Protein 3ZY7 (pdb70)

InterPro domains:
  IPR002553 Clathrin/coatomer adaptor, adaptin-like, N-terminal [PF01602] (23-573)
  IPR008152 Clathrin adaptor, alpha/beta/gamma-adaptin, appendage, Ig-like subdomain [PF02883] (706-817)
  IPR008152 Clathrin adaptor, alpha/beta/gamma-adaptin, appendage, Ig-like subdomain [SM00809] (699-817)
  IPR008153 Gamma-adaptin ear (GAE) domain [PS50180] (702-817)
  IPR011989 Armadillo-like helical [G3DSA:1.25.10.10] (1-588)
  IPR013041 Clathrin adaptor, appendage, Ig-like subdomain superfamily [SSF49348] (695-821)
  IPR016024 Armadillo-type fold [SSF48371] (22-600)
  IPR017107 Adaptor protein complex AP-1, gamma subunit [PIRSF037094] (4-819)
  IPR050840 Adaptor Complexes Large Subunit [PTHR22780] (8-809)

B-factor: mean 15.55, std 6.51, range [7.55, 55.11]

Radius of gyration: 21.28 Å; Cα contacts (8 Å, |Δi|>4): 679; chains: 2; bounding box: 31×63×46 Å

CATH classification: 2.60.40.1230

Organism: Mus musculus (NCBI:txid10090)

Sequence (232 aa):
MIPSSITAYDALGLKIEEFTFEERSSVTTVITIQQASNSSTELDMTDDFVFQAAVPKTTFFQLQLLSSPSSSSVVPAFNTGTITQVIKVLNPQKQQLLRMRIKLTFNWNGGYYKVQSSEAEVNNFPPQSWQMIPSSITAYDALGLKIIEEFTFEERSSVTVITIQQASNSSTELDMTDDFVFQAAVPKTTFQLQLLLSSPSSSSVVPAFNTGTITTQVIKVLNNPQKQQQLLRMRIKLTFNWNGYKKVQSEAEVNNNFPPQQSWQ

GO terms:
  GO:0048471 perinuclear region of cytoplasm (C, IDA)
  GO:0005802 trans-Golgi network (C, IDA)
  GO:0005802 trans-Golgi network (C, TAS)
  GO:0016192 vesicle-mediated transport (P, TAS)
  GO:0006886 intracellular protein transport (P, TAS)
  GO:0005515 protein binding (F, IPI)
  GO:0098793 presynapse (C, IDA)

Structure (mmCIF, N/CA/C/O backbone):
data_3ZY7
#
_entry.id   3ZY7
#
_cell.length_a   50.636
_cell.length_b   44.248
_cell.length_c   53.017
_cell.angle_alpha   90.00
_cell.angle_beta   91.91
_cell.angle_gamma   90.00
#
_symmetry.space_group_name_H-M   'P 1 21 1'
#
loop_
_entity.id
_entity.type
_entity.pdbx_description
1 polymer 'AP-1 COMPLEX SUBUNIT GAMMA-1'
2 non-polymer 'ISOPROPYL ALCOHOL'
3 non-polymer DI(HYDROXYETHYL)ETHER
4 water water
#
loop_
_atom_site.group_PDB
_atom_site.id
_atom_site.type_symbol
_atom_site.label_atom_id
_atom_site.label_alt_id
_atom_site.label_comp_id
_atom_site.label_asym_id
_atom_site.label_entity_id
_atom_site.label_seq_id
_atom_site.pdbx_PDB_ins_code
_atom_site.Cartn_x
_atom_site.Cartn_y
_atom_site.Cartn_z
_atom_site.occupancy
_atom_site.B_iso_or_equiv
_atom_site.auth_seq_id
_atom_site.auth_comp_id
_atom_site.auth_asym_id
_atom_site.auth_atom_id
_atom_site.pdbx_PDB_model_num
ATOM 1 N N . MET A 1 3 ? 18.326 -11.540 32.359 1.00 24.24 1 MET A N 1
ATOM 2 C CA . MET A 1 3 ? 19.216 -11.975 31.238 1.00 22.23 1 MET A CA 1
ATOM 3 C C . MET A 1 3 ? 18.655 -11.744 29.827 1.00 18.13 1 MET A C 1
ATOM 4 O O . MET A 1 3 ? 19.248 -12.184 28.848 1.00 17.47 1 MET A O 1
ATOM 9 N N . ILE A 1 4 ? 17.529 -11.052 29.707 1.00 15.75 2 ILE A N 1
ATOM 10 C CA . ILE A 1 4 ? 16.947 -10.783 28.387 1.00 13.47 2 ILE A CA 1
ATOM 11 C C . ILE A 1 4 ? 17.805 -9.750 27.661 1.00 12.83 2 ILE A C 1
ATOM 12 O O . ILE A 1 4 ? 18.116 -8.706 28.227 1.00 12.39 2 ILE A O 1
ATOM 17 N N . PRO A 1 5 ? 18.189 -10.012 26.403 1.00 11.54 3 PRO A N 1
ATOM 18 C CA . PRO A 1 5 ? 19.005 -8.997 25.708 1.00 11.36 3 PRO A CA 1
ATOM 19 C C . PRO A 1 5 ? 18.273 -7.682 25.509 1.00 11.00 3 PRO A C 1
ATOM 20 O O . PRO A 1 5 ? 17.091 -7.654 25.188 1.00 11.81 3 PRO A O 1
ATOM 24 N N A SER A 1 6 ? 19.012 -6.591 25.667 0.27 10.70 4 SER A N 1
ATOM 25 N N B SER A 1 6 ? 18.981 -6.579 25.698 0.73 10.22 4 SER A N 1
ATOM 26 C CA A SER A 1 6 ? 18.513 -5.259 25.360 0.27 10.77 4 SER A CA 1
ATOM 27 C CA B SER A 1 6 ? 18.413 -5.293 25.339 0.73 10.55 4 SER A CA 1
ATOM 28 C C A SER A 1 6 ? 18.552 -5.011 23.850 0.27 10.58 4 SER A C 1
ATOM 29 C C B SER A 1 6 ? 18.408 -5.132 23.826 0.73 9.98 4 SER A C 1
ATOM 30 O O A SER A 1 6 ? 19.330 -5.639 23.128 0.27 10.59 4 SER A O 1
ATOM 31 O O B SER A 1 6 ? 19.012 -5.916 23.083 0.73 10.26 4 SER A O 1
ATOM 36 N N . ILE A 1 7 ? 17.707 -4.106 23.365 1.00 10.54 5 ILE A N 1
ATOM 37 C CA . ILE A 1 7 ? 17.739 -3.724 21.965 1.00 10.70 5 ILE A CA 1
ATOM 38 C C . ILE A 1 7 ? 17.852 -2.212 21.830 1.00 11.20 5 ILE A C 1
ATOM 39 O O . ILE A 1 7 ? 17.467 -1.446 22.707 1.00 11.49 5 ILE A O 1
ATOM 44 N N . THR A 1 8 ? 18.356 -1.787 20.688 1.00 11.30 6 THR A N 1
ATOM 45 C CA . THR A 1 8 ? 18.230 -0.399 20.276 1.00 11.46 6 THR A CA 1
ATOM 46 C C . THR A 1 8 ? 16.908 -0.266 19.506 1.00 11.10 6 THR A C 1
ATOM 47 O O . THR A 1 8 ? 16.758 -0.815 18.409 1.00 13.03 6 THR A O 1
ATOM 51 N N . ALA A 1 9 ? 15.943 0.399 20.122 1.00 9.88 7 ALA A N 1
ATOM 52 C CA . ALA A 1 9 ? 14.642 0.584 19.540 1.00 10.79 7 ALA A CA 1
ATOM 53 C C . ALA A 1 9 ? 14.623 1.679 18.497 1.00 10.98 7 ALA A C 1
ATOM 54 O O . ALA A 1 9 ? 13.807 1.635 17.571 1.00 13.08 7 ALA A O 1
ATOM 56 N N . TYR A 1 10 ? 15.523 2.644 18.606 1.00 9.68 8 TYR A N 1
ATOM 57 C CA . TYR A 1 10 ? 15.481 3.840 17.783 1.00 9.93 8 TYR A CA 1
ATOM 58 C C . TYR A 1 10 ? 16.880 4.426 17.749 1.00 9.50 8 TYR A C 1
ATOM 59 O O . TYR A 1 10 ? 17.509 4.576 18.788 1.00 9.49 8 TYR A O 1
ATOM 68 N N . ASP A 1 11 ? 17.388 4.773 16.577 1.00 9.62 9 ASP A N 1
ATOM 69 C CA . ASP A 1 11 ? 18.678 5.430 16.479 1.00 10.07 9 ASP A CA 1
ATOM 70 C C . ASP A 1 11 ? 18.684 6.229 15.194 1.00 11.33 9 ASP A C 1
ATOM 71 O O . ASP A 1 11 ? 18.858 5.688 14.108 1.00 13.11 9 ASP A O 1
ATOM 76 N N . ALA A 1 12 ? 18.474 7.524 15.297 1.00 10.70 10 ALA A N 1
ATOM 77 C CA . ALA A 1 12 ? 18.422 8.339 14.102 1.00 11.79 10 ALA A CA 1
ATOM 78 C C . ALA A 1 12 ? 18.810 9.728 14.426 1.00 11.72 10 ALA A C 1
ATOM 79 O O . ALA A 1 12 ? 18.217 10.356 15.312 1.00 10.94 10 ALA A O 1
ATOM 81 N N . LEU A 1 13 ? 19.810 10.224 13.708 1.00 11.91 11 LEU A N 1
ATOM 82 C CA . LEU A 1 13 ? 20.082 11.656 13.619 1.00 14.09 11 LEU A CA 1
ATOM 83 C C . LEU A 1 13 ? 20.440 12.254 14.985 1.00 15.72 11 LEU A C 1
ATOM 84 O O . LEU A 1 13 ? 20.218 13.432 15.221 1.00 19.10 11 LEU A O 1
ATOM 89 N N . GLY A 1 14 ? 20.978 11.449 15.907 1.00 14.83 12 GLY A N 1
ATOM 90 C CA . GLY A 1 14 ? 21.430 11.954 17.200 1.00 13.10 12 GLY A CA 1
ATOM 91 C C . GLY A 1 14 ? 20.600 11.542 18.418 1.00 11.88 12 GLY A C 1
ATOM 92 O O . GLY A 1 14 ? 21.061 11.671 19.555 1.00 13.47 12 GLY A O 1
ATOM 93 N N . LEU A 1 15 ? 19.403 11.020 18.186 1.00 9.85 13 LEU A N 1
ATOM 94 C CA . LEU A 1 15 ? 18.551 10.504 19.243 1.00 9.35 13 LEU A CA 1
ATOM 95 C C . LEU A 1 15 ? 18.627 8.992 19.216 1.00 8.44 13 LEU A C 1
ATOM 96 O O . LEU A 1 15 ? 18.373 8.375 18.181 1.00 9.57 13 LEU A O 1
ATOM 101 N N . LYS A 1 16 ? 18.933 8.396 20.373 1.00 8.56 14 LYS A N 1
ATOM 102 C CA . LYS A 1 16 ? 19.005 6.947 20.502 1.00 9.32 14 LYS A CA 1
ATOM 103 C C . LYS A 1 16 ? 18.114 6.532 21.660 1.00 8.47 14 LYS A C 1
ATOM 104 O O . LYS A 1 16 ? 18.118 7.166 22.715 1.00 9.75 14 LYS A O 1
ATOM 110 N N . ILE A 1 17 ? 17.349 5.470 21.456 1.00 8.17 15 ILE A N 1
ATOM 111 C CA . ILE A 1 17 ? 16.523 4.932 22.530 1.00 8.28 15 ILE A CA 1
ATOM 112 C C . ILE A 1 17 ? 16.784 3.449 22.642 1.00 8.31 15 ILE A C 1
ATOM 113 O O . ILE A 1 17 ? 16.578 2.703 21.680 1.00 9.16 15 ILE A O 1
ATOM 118 N N A GLU A 1 18 ? 17.287 3.035 23.802 0.55 8.83 16 GLU A N 1
ATOM 119 N N B GLU A 1 18 ? 17.251 3.018 23.808 0.45 8.72 16 GLU A N 1
ATOM 120 C CA A GLU A 1 18 ? 17.461 1.634 24.154 0.55 9.18 16 GLU A CA 1
ATOM 121 C CA B GLU A 1 18 ? 17.447 1.610 24.105 0.45 9.12 16 GLU A CA 1
ATOM 122 C C A GLU A 1 18 ? 16.223 1.137 24.882 0.55 8.38 16 GLU A C 1
ATOM 123 C C B GLU A 1 18 ? 16.272 1.112 24.923 0.45 8.50 16 GLU A C 1
ATOM 124 O O A GLU A 1 18 ? 15.578 1.899 25.607 0.55 8.81 16 GLU A O 1
ATOM 125 O O B GLU A 1 18 ? 15.723 1.843 25.752 0.45 9.12 16 GLU A O 1
ATOM 136 N N . PHE A 1 19 ? 15.888 -0.137 24.687 1.00 8.89 17 PHE A N 1
ATOM 137 C CA . PHE A 1 19 ? 14.902 -0.824 25.516 1.00 9.05 17 PHE A CA 1
ATOM 138 C C . PHE A 1 19 ? 15.601 -1.944 26.271 1.00 9.37 17 PHE A C 1
ATOM 139 O O . PHE A 1 19 ? 16.315 -2.773 25.676 1.00 10.83 17 PHE A O 1
ATOM 147 N N . THR A 1 20 ? 15.364 -2.006 27.573 1.00 9.39 18 THR A N 1
ATOM 148 C CA . THR A 1 20 ? 15.804 -3.113 28.387 1.00 10.12 18 THR A CA 1
ATOM 149 C C . THR A 1 20 ? 14.563 -3.790 28.984 1.00 10.10 18 THR A C 1
ATOM 150 O O . THR A 1 20 ? 13.509 -3.165 29.136 1.00 10.67 18 THR A O 1
ATOM 154 N N . PHE A 1 21 ? 14.701 -5.064 29.326 1.00 9.98 19 PHE A N 1
ATOM 155 C CA . PHE A 1 21 ? 13.538 -5.904 29.604 1.00 10.35 19 PHE A CA 1
ATOM 156 C C . PHE A 1 21 ? 13.648 -6.685 30.894 1.00 11.49 19 PHE A C 1
ATOM 157 O O . PHE A 1 21 ? 14.711 -7.210 31.214 1.00 12.99 19 PHE A O 1
ATOM 165 N N A GLU A 1 22 ? 12.530 -6.827 31.593 0.42 11.88 20 GLU A N 1
ATOM 166 N N B GLU A 1 22 ? 12.530 -6.793 31.600 0.58 11.72 20 GLU A N 1
ATOM 167 C CA A GLU A 1 22 ? 12.460 -7.697 32.763 0.42 13.38 20 GLU A CA 1
ATOM 168 C CA B GLU A 1 22 ? 12.414 -7.679 32.754 0.58 13.24 20 GLU A CA 1
ATOM 169 C C A GLU A 1 22 ? 11.118 -8.410 32.775 0.42 13.43 20 GLU A C 1
ATOM 170 C C B GLU A 1 22 ? 11.126 -8.463 32.608 0.58 13.49 20 GLU A C 1
ATOM 171 O O A GLU A 1 22 ? 10.075 -7.802 32.534 0.42 12.73 20 GLU A O 1
ATOM 172 O O B GLU A 1 22 ? 10.125 -7.950 32.101 0.58 14.38 20 GLU A O 1
ATOM 183 N N . ARG A 1 23 ? 11.164 -9.701 33.077 1.00 14.14 21 ARG A N 1
ATOM 184 C CA . ARG A 1 23 ? 9.988 -10.541 33.206 1.00 16.52 21 ARG A CA 1
ATOM 185 C C . ARG A 1 23 ? 10.118 -11.339 34.498 1.00 19.88 21 ARG A C 1
ATOM 186 O O . ARG A 1 23 ? 11.194 -11.835 34.815 1.00 22.30 21 ARG A O 1
ATOM 194 N N . SER A 1 24 ? 9.015 -11.470 35.219 1.00 23.36 22 SER A N 1
ATOM 195 C CA . SER A 1 24 ? 8.981 -12.231 36.470 1.00 27.68 22 SER A CA 1
ATOM 196 C C . SER A 1 24 ? 8.025 -13.411 36.341 1.00 30.19 22 SER A C 1
ATOM 197 O O . SER A 1 24 ? 6.945 -13.284 35.754 1.00 32.12 22 SER A O 1
ATOM 200 N N . SER A 1 29 ? 2.919 -13.291 31.405 1.00 23.59 27 SER A N 1
ATOM 201 C CA . SER A 1 29 ? 2.452 -12.607 30.207 1.00 22.55 27 SER A CA 1
ATOM 202 C C . SER A 1 29 ? 2.749 -11.101 30.215 1.00 20.44 27 SER A C 1
ATOM 203 O O . SER A 1 29 ? 2.357 -10.419 29.289 1.00 20.89 27 SER A O 1
ATOM 206 N N . VAL A 1 30 ? 3.445 -10.602 31.245 1.00 19.47 28 VAL A N 1
ATOM 207 C CA . VAL A 1 30 ? 3.837 -9.180 31.334 1.00 18.42 28 VAL A CA 1
ATOM 208 C C . VAL A 1 30 ? 5.326 -9.018 31.128 1.00 17.69 28 VAL A C 1
ATOM 209 O O . VAL A 1 30 ? 6.145 -9.703 31.731 1.00 19.76 28 VAL A O 1
ATOM 213 N N A THR A 1 31 ? 5.669 -8.125 30.223 0.77 15.79 29 THR A N 1
ATOM 214 N N B THR A 1 31 ? 5.677 -8.088 30.258 0.23 16.44 29 THR A N 1
ATOM 215 C CA A THR A 1 31 ? 7.047 -7.724 30.038 0.77 14.12 29 THR A CA 1
ATOM 216 C CA B THR A 1 31 ? 7.066 -7.716 30.101 0.23 15.01 29 THR A CA 1
ATOM 217 C C A THR A 1 31 ? 7.187 -6.270 30.471 0.77 12.28 29 THR A C 1
ATOM 218 C C B THR A 1 31 ? 7.242 -6.252 30.417 0.23 13.05 29 THR A C 1
ATOM 219 O O A THR A 1 31 ? 6.401 -5.427 30.046 0.77 12.62 29 THR A O 1
ATOM 220 O O B THR A 1 31 ? 6.553 -5.391 29.871 0.23 13.03 29 THR A O 1
ATOM 227 N N . VAL A 1 32 ? 8.176 -5.992 31.318 1.00 11.75 30 VAL A N 1
ATOM 228 C CA . VAL A 1 32 ? 8.446 -4.646 31.783 1.00 11.28 30 VAL A CA 1
ATOM 229 C C . VAL A 1 32 ? 9.617 -4.105 30.948 1.00 10.68 30 VAL A C 1
ATOM 230 O O . VAL A 1 32 ? 10.729 -4.637 30.980 1.00 10.80 30 VAL A O 1
ATOM 234 N N . ILE A 1 33 ? 9.325 -3.079 30.171 1.00 9.09 31 ILE A N 1
ATOM 235 C CA . ILE A 1 33 ? 10.320 -2.428 29.320 1.00 9.46 31 ILE A CA 1
ATOM 236 C C . ILE A 1 33 ? 10.746 -1.134 29.972 1.00 10.09 31 ILE A C 1
ATOM 237 O O . ILE A 1 33 ? 9.907 -0.336 30.363 1.00 11.11 31 ILE A O 1
ATOM 242 N N . THR A 1 34 ? 12.049 -0.913 30.087 1.00 9.34 32 THR A N 1
ATOM 243 C CA . THR A 1 34 ? 12.552 0.397 30.475 1.00 10.44 32 THR A CA 1
ATOM 244 C C . THR A 1 34 ? 13.235 1.002 29.257 1.00 9.87 32 THR A C 1
ATOM 245 O O . THR A 1 34 ? 14.132 0.400 28.653 1.00 10.97 32 THR A O 1
ATOM 249 N N . ILE A 1 35 ? 12.777 2.186 28.877 1.00 9.61 33 ILE A N 1
ATOM 250 C CA . ILE A 1 35 ? 13.412 2.907 27.796 1.00 9.50 33 ILE A CA 1
ATOM 251 C C . ILE A 1 35 ? 14.477 3.827 28.355 1.00 9.95 33 ILE A C 1
ATOM 252 O O . ILE A 1 35 ? 14.356 4.326 29.469 1.00 10.85 33 ILE A O 1
ATOM 257 N N A GLN A 1 36 ? 15.519 4.072 27.571 0.49 9.52 34 GLN A N 1
ATOM 258 N N B GLN A 1 36 ? 15.527 4.033 27.560 0.51 9.61 34 GLN A N 1
ATOM 259 C CA A GLN A 1 36 ? 16.544 5.031 27.950 0.49 9.98 34 GLN A CA 1
ATOM 260 C CA B GLN A 1 36 ? 16.607 4.963 27.875 0.51 10.06 34 GLN A CA 1
ATOM 261 C C A GLN A 1 36 ? 16.904 5.831 26.717 0.49 8.68 34 GLN A C 1
ATOM 262 C C B GLN A 1 36 ? 16.857 5.818 26.646 0.51 9.27 34 GLN A C 1
ATOM 263 O O A GLN A 1 36 ? 17.477 5.300 25.756 0.49 9.24 34 GLN A O 1
ATOM 264 O O B GLN A 1 36 ? 17.325 5.313 25.613 0.51 9.46 34 GLN A O 1
ATOM 275 N N . ALA A 1 37 ? 16.505 7.095 26.725 1.00 8.93 35 ALA A N 1
ATOM 276 C CA . ALA A 1 37 ? 16.718 8.003 25.615 1.00 8.21 35 ALA A CA 1
ATOM 277 C C . ALA A 1 37 ? 17.952 8.858 25.859 1.00 8.57 35 ALA A C 1
ATOM 278 O O . ALA A 1 37 ? 18.086 9.432 26.936 1.00 9.58 35 ALA A O 1
ATOM 280 N N . SER A 1 38 ? 18.803 8.975 24.843 1.00 8.62 36 SER A N 1
ATOM 281 C CA . SER A 1 38 ? 20.015 9.777 24.916 1.00 9.30 36 SER A CA 1
ATOM 282 C C . SER A 1 38 ? 20.146 10.615 23.640 1.00 8.99 36 SER A C 1
ATOM 283 O O . SER A 1 38 ? 19.562 10.312 22.601 1.00 10.32 36 SER A O 1
ATOM 286 N N . ASN A 1 39 ? 20.942 11.672 23.736 1.00 8.72 37 ASN A N 1
ATOM 287 C CA . ASN A 1 39 ? 21.028 12.732 22.745 1.00 9.60 37 ASN A CA 1
ATOM 288 C C . ASN A 1 39 ? 22.481 13.091 22.528 1.00 9.57 37 ASN A C 1
ATOM 289 O O . ASN A 1 39 ? 23.121 13.634 23.424 1.00 10.33 37 ASN A O 1
ATOM 294 N N . SER A 1 40 ? 23.007 12.774 21.345 1.00 10.05 38 SER A N 1
ATOM 295 C CA A SER A 1 40 ? 24.404 13.077 21.052 0.59 11.19 38 SER A CA 1
ATOM 296 C CA B SER A 1 40 ? 24.396 13.045 20.991 0.41 11.02 38 SER A CA 1
ATOM 297 C C . SER A 1 40 ? 24.570 14.368 20.261 1.00 11.60 38 SER A C 1
ATOM 298 O O . SER A 1 40 ? 25.668 14.685 19.807 1.00 13.83 38 SER A O 1
ATOM 303 N N . THR A 1 41 ? 23.492 15.119 20.104 1.00 11.61 39 THR A N 1
ATOM 304 C CA . THR A 1 41 ? 23.541 16.384 19.394 1.00 12.52 39 THR A CA 1
ATOM 305 C C . THR A 1 41 ? 24.002 17.493 20.328 1.00 12.23 39 THR A C 1
ATOM 306 O O . THR A 1 41 ? 24.145 17.312 21.537 1.00 12.44 39 THR A O 1
ATOM 310 N N . GLU A 1 42 ? 24.181 18.665 19.737 1.00 13.24 40 GLU A N 1
ATOM 311 C CA . GLU A 1 42 ? 24.753 19.797 20.427 1.00 14.03 40 GLU A CA 1
ATOM 312 C C . GLU A 1 42 ? 23.758 20.642 21.235 1.00 13.48 40 GLU A C 1
ATOM 313 O O . GLU A 1 42 ? 24.173 21.599 21.875 1.00 14.76 40 GLU A O 1
ATOM 319 N N . LEU A 1 43 ? 22.471 20.311 21.198 1.00 12.26 41 LEU A N 1
ATOM 320 C CA . LEU A 1 43 ? 21.457 21.066 21.928 1.00 12.05 41 LEU A CA 1
ATOM 321 C C . LEU A 1 43 ? 20.518 20.102 22.616 1.00 11.94 41 LEU A C 1
ATOM 322 O O . LEU A 1 43 ? 20.285 18.996 22.148 1.00 11.22 41 LEU A O 1
ATOM 327 N N . ASP A 1 44 ? 19.959 20.541 23.738 1.00 11.22 42 ASP A N 1
ATOM 328 C CA . ASP A 1 44 ? 18.988 19.735 24.465 1.00 10.60 42 ASP A CA 1
ATOM 329 C C . ASP A 1 44 ? 17.747 19.488 23.628 1.00 10.87 42 ASP A C 1
ATOM 330 O O . ASP A 1 44 ? 17.323 20.344 22.853 1.00 11.16 42 ASP A O 1
ATOM 335 N N . MET A 1 45 ? 17.132 18.334 23.851 1.00 9.61 43 MET A N 1
ATOM 336 C CA . MET A 1 45 ? 15.824 18.032 23.291 1.00 9.22 43 MET A CA 1
ATOM 337 C C . MET A 1 45 ? 14.837 18.245 24.435 1.00 9.50 43 MET A C 1
ATOM 338 O O . MET A 1 45 ? 14.812 17.480 25.405 1.00 10.57 43 MET A O 1
ATOM 343 N N . THR A 1 46 ? 14.064 19.315 24.360 1.00 9.05 44 THR A N 1
ATOM 344 C CA . THR A 1 46 ? 13.212 19.730 25.461 1.00 9.97 44 THR A CA 1
ATOM 345 C C . THR A 1 46 ? 11.754 19.403 25.170 1.00 9.78 44 THR A C 1
ATOM 346 O O . THR A 1 46 ? 11.377 19.091 24.045 1.00 10.02 44 THR A O 1
ATOM 350 N N A ASP A 1 47 ? 10.924 19.487 26.201 0.53 9.70 45 ASP A N 1
ATOM 351 N N B ASP A 1 47 ? 10.929 19.455 26.212 0.47 9.89 45 ASP A N 1
ATOM 352 C CA A ASP A 1 47 ? 9.535 19.081 26.088 0.53 10.58 45 ASP A CA 1
ATOM 353 C CA B ASP A 1 47 ? 9.529 19.057 26.113 0.47 10.92 45 ASP A CA 1
ATOM 354 C C A ASP A 1 47 ? 9.457 17.723 25.384 0.53 9.55 45 ASP A C 1
ATOM 355 C C B ASP A 1 47 ? 9.387 17.680 25.466 0.47 10.02 45 ASP A C 1
ATOM 356 O O A ASP A 1 47 ? 8.624 17.517 24.502 0.53 10.05 45 ASP A O 1
ATOM 357 O O B ASP A 1 47 ? 8.438 17.415 24.720 0.47 9.40 45 ASP A O 1
ATOM 366 N N . PHE A 1 48 ? 10.311 16.784 25.803 1.00 8.86 46 PHE A N 1
ATOM 367 C CA . PHE A 1 48 ? 10.379 15.487 25.154 1.00 8.55 46 PHE A CA 1
ATOM 368 C C . PHE A 1 48 ? 9.230 14.620 25.603 1.00 8.79 46 PHE A C 1
ATOM 369 O O . PHE A 1 48 ? 8.987 14.478 26.797 1.00 10.17 46 PHE A O 1
ATOM 377 N N . VAL A 1 49 ? 8.534 14.011 24.651 1.00 7.94 47 VAL A N 1
ATOM 378 C CA . VAL A 1 49 ? 7.413 13.108 24.905 1.00 9.27 47 VAL A CA 1
ATOM 379 C C . VAL A 1 49 ? 7.591 11.835 24.094 1.00 8.47 47 VAL A C 1
ATOM 380 O O . VAL A 1 49 ? 7.714 11.877 22.869 1.00 8.60 47 VAL A O 1
ATOM 384 N N . PHE A 1 50 ? 7.566 10.709 24.805 1.00 8.70 48 PHE A N 1
ATOM 385 C CA . PHE A 1 50 ? 7.507 9.382 24.217 1.00 9.49 48 PHE A CA 1
ATOM 386 C C . PHE A 1 50 ? 6.080 8.857 24.207 1.00 9.26 48 PHE A C 1
ATOM 387 O O . PHE A 1 50 ? 5.351 8.947 25.196 1.00 10.33 48 PHE A O 1
ATOM 395 N N . GLN A 1 51 ? 5.686 8.299 23.081 1.00 8.89 49 GLN A N 1
ATOM 396 C CA . GLN A 1 51 ? 4.416 7.610 22.909 1.00 9.72 49 GLN A CA 1
ATOM 397 C C . GLN A 1 51 ? 4.674 6.243 22.315 1.00 9.82 49 GLN A C 1
ATOM 398 O O . GLN A 1 51 ? 5.566 6.063 21.486 1.00 9.08 49 GLN A O 1
ATOM 404 N N . ALA A 1 52 ? 3.832 5.293 22.695 1.00 10.77 50 ALA A N 1
ATOM 405 C CA . ALA A 1 52 ? 3.905 3.957 22.149 1.00 12.52 50 ALA A CA 1
ATOM 406 C C . ALA A 1 52 ? 2.507 3.440 21.892 1.00 14.92 50 ALA A C 1
ATOM 407 O O . ALA A 1 52 ? 1.563 3.732 22.637 1.00 16.99 50 ALA A O 1
ATOM 409 N N . ALA A 1 53 ? 2.373 2.643 20.851 1.00 15.41 51 ALA A N 1
ATOM 410 C CA . ALA A 1 53 ? 1.130 1.966 20.555 1.00 18.76 51 ALA A CA 1
ATOM 411 C C . ALA A 1 53 ? 1.442 0.536 20.180 1.00 18.88 51 ALA A C 1
ATOM 412 O O . ALA A 1 53 ? 2.446 0.231 19.519 1.00 17.97 51 ALA A O 1
ATOM 414 N N . VAL A 1 54 ? 0.528 -0.342 20.582 1.00 20.63 52 VAL A N 1
ATOM 415 C CA . VAL A 1 54 ? 0.591 -1.749 20.243 1.00 22.28 52 VAL A CA 1
ATOM 416 C C . VAL A 1 54 ? -0.697 -2.177 19.547 1.00 22.59 52 VAL A C 1
ATOM 417 O O . VAL A 1 54 ? -1.731 -1.514 19.683 1.00 22.01 52 VAL A O 1
ATOM 421 N N . PRO A 1 55 ? -0.634 -3.276 18.785 1.00 23.43 53 PRO A N 1
ATOM 422 C CA . PRO A 1 55 ? -1.867 -3.839 18.233 1.00 22.94 53 PRO A CA 1
ATOM 423 C C . PRO A 1 55 ? -2.820 -4.224 19.345 1.00 19.49 53 PRO A C 1
ATOM 424 O O . PRO A 1 55 ? -2.425 -4.362 20.495 1.00 17.13 53 PRO A O 1
ATOM 428 N N . LYS A 1 56 ? -4.074 -4.403 18.976 1.00 19.64 54 LYS A N 1
ATOM 429 C CA . LYS A 1 56 ? -5.122 -4.553 19.956 1.00 21.07 54 LYS A CA 1
ATOM 430 C C . LYS A 1 56 ? -5.026 -5.831 20.762 1.00 21.62 54 LYS A C 1
ATOM 431 O O . LYS A 1 56 ? -5.671 -5.968 21.799 1.00 26.66 54 LYS A O 1
ATOM 437 N N A THR A 1 57 ? -4.301 -6.818 20.276 0.52 19.23 55 THR A N 1
ATOM 438 N N B THR A 1 57 ? -4.168 -6.738 20.308 0.48 19.56 55 THR A N 1
ATOM 439 C CA A THR A 1 57 ? -4.261 -8.067 21.019 0.52 20.17 55 THR A CA 1
ATOM 440 C CA B THR A 1 57 ? -3.889 -7.963 21.048 0.48 20.57 55 THR A CA 1
ATOM 441 C C A THR A 1 57 ? -3.166 -8.017 22.094 0.52 18.84 55 THR A C 1
ATOM 442 C C B THR A 1 57 ? -2.803 -7.829 22.130 0.48 17.87 55 THR A C 1
ATOM 443 O O A THR A 1 57 ? -2.824 -9.044 22.683 0.52 18.48 55 THR A O 1
ATOM 444 O O B THR A 1 57 ? -2.598 -8.765 22.896 0.48 17.05 55 THR A O 1
ATOM 451 N N A PHE A 1 58 ? -2.644 -6.813 22.343 0.52 17.47 56 PHE A N 1
ATOM 452 N N B PHE A 1 58 ? -2.097 -6.699 22.191 0.48 16.15 56 PHE A N 1
ATOM 453 C CA A PHE A 1 58 ? -1.753 -6.531 23.471 0.52 15.09 56 PHE A CA 1
ATOM 454 C CA B PHE A 1 58 ? -1.310 -6.382 23.384 0.48 13.95 56 PHE A CA 1
ATOM 455 C C A PHE A 1 58 ? -2.356 -5.411 24.278 0.52 13.99 56 PHE A C 1
ATOM 456 C C B PHE A 1 58 ? -2.000 -5.241 24.138 0.48 13.72 56 PHE A C 1
ATOM 457 O O A PHE A 1 58 ? -3.285 -4.738 23.842 0.52 14.49 56 PHE A O 1
ATOM 458 O O B PHE A 1 58 ? -2.724 -4.454 23.546 0.48 15.05 56 PHE A O 1
ATOM 473 N N . GLN A 1 59 ? -1.793 -5.172 25.449 1.00 12.80 57 GLN A N 1
ATOM 474 C CA . GLN A 1 59 ? -2.200 -4.023 26.235 1.00 13.44 57 GLN A CA 1
ATOM 475 C C . GLN A 1 59 ? -0.955 -3.390 26.851 1.00 12.57 57 GLN A C 1
ATOM 476 O O . GLN A 1 59 ? -0.077 -4.077 27.349 1.00 14.91 57 GLN A O 1
ATOM 482 N N . LEU A 1 60 ? -0.879 -2.077 26.793 1.00 13.21 58 LEU A N 1
ATOM 483 C CA . LEU A 1 60 ? 0.254 -1.342 27.285 1.00 15.42 58 LEU A CA 1
ATOM 484 C C . LEU A 1 60 ? -0.142 -0.382 28.407 1.00 14.41 58 LEU A C 1
ATOM 485 O O . LEU A 1 60 ? -1.195 0.238 28.338 1.00 16.35 58 LEU A O 1
ATOM 490 N N . GLN A 1 61 ? 0.704 -0.273 29.423 1.00 13.67 59 GLN A N 1
ATOM 491 C CA . GLN A 1 61 ? 0.615 0.772 30.434 1.00 13.89 59 GLN A CA 1
ATOM 492 C C . GLN A 1 61 ? 1.937 1.532 30.435 1.00 13.60 59 GLN A C 1
ATOM 493 O O . GLN A 1 61 ? 3.000 0.957 30.656 1.00 16.23 59 GLN A O 1
ATOM 499 N N . LEU A 1 62 ? 1.862 2.810 30.129 1.00 11.97 60 LEU A N 1
ATOM 500 C CA . LEU A 1 62 ? 3.023 3.664 30.117 1.00 11.61 60 LEU A CA 1
ATOM 501 C C . LEU A 1 62 ? 3.071 4.454 31.414 1.00 11.65 60 LEU A C 1
ATOM 502 O O . LEU A 1 62 ? 2.093 5.097 31.763 1.00 12.21 60 LEU A O 1
ATOM 507 N N . LEU A 1 63 ? 4.184 4.367 32.132 1.00 11.13 61 LEU A N 1
ATOM 508 C CA . LEU A 1 63 ? 4.376 5.068 33.381 1.00 11.96 61 LEU A CA 1
ATOM 509 C C . LEU A 1 63 ? 5.069 6.409 33.103 1.00 11.73 61 LEU A C 1
ATOM 510 O O . LEU A 1 63 ? 5.331 6.776 31.947 1.00 12.37 61 LEU A O 1
ATOM 515 N N A SER A 1 64 ? 5.314 7.185 34.154 0.77 11.88 62 SER A N 1
ATOM 516 N N B SER A 1 64 ? 5.354 7.143 34.170 0.23 11.65 62 SER A N 1
ATOM 517 C CA A SER A 1 64 ? 5.805 8.548 33.966 0.77 12.63 62 SER A CA 1
ATOM 518 C CA B SER A 1 64 ? 5.862 8.501 34.053 0.23 11.50 62 SER A CA 1
ATOM 519 C C A SER A 1 64 ? 7.303 8.582 33.687 0.77 11.65 62 SER A C 1
ATOM 520 C C B SER A 1 64 ? 7.339 8.529 33.663 0.23 11.24 62 SER A C 1
ATOM 521 O O A SER A 1 64 ? 8.075 7.851 34.301 0.77 12.09 62 SER A O 1
ATOM 522 O O B SER A 1 64 ? 8.127 7.723 34.156 0.23 11.75 62 SER A O 1
ATOM 527 N N . PRO A 1 65 ? 7.721 9.466 32.778 1.00 10.67 63 PRO A N 1
ATOM 528 C CA . PRO A 1 65 ? 9.140 9.577 32.473 1.00 10.22 63 PRO A CA 1
ATOM 529 C C . PRO A 1 65 ? 9.919 10.255 33.599 1.00 10.46 63 PRO A C 1
ATOM 530 O O . PRO A 1 65 ? 9.359 10.989 34.402 1.00 12.06 63 PRO A O 1
ATOM 534 N N . SER A 1 66 ? 11.226 10.053 33.621 1.00 10.54 64 SER A N 1
ATOM 535 C CA . SER A 1 66 ? 12.066 10.680 34.615 1.00 11.95 64 SER A CA 1
ATOM 536 C C . SER A 1 66 ? 12.163 12.201 34.483 1.00 12.61 64 SER A C 1
ATOM 537 O O . SER A 1 66 ? 12.409 12.903 35.464 1.00 13.85 64 SER A O 1
ATOM 540 N N . SER A 1 67 ? 12.019 12.710 33.266 1.00 11.55 65 SER A N 1
ATOM 541 C CA . SER A 1 67 ? 12.036 14.147 33.005 1.00 12.49 65 SER A CA 1
ATOM 542 C C . SER A 1 67 ? 11.553 14.367 31.585 1.00 11.18 65 SER A C 1
ATOM 543 O O . SER A 1 67 ? 11.164 13.413 30.910 1.00 10.67 65 SER A O 1
ATOM 546 N N A SER A 1 68 ? 11.564 15.621 31.164 0.71 10.80 66 SER A N 1
ATOM 547 N N B SER A 1 68 ? 11.580 15.625 31.165 0.29 11.03 66 SER A N 1
ATOM 548 C CA A SER A 1 68 ? 11.169 15.994 29.819 0.71 11.64 66 SER A CA 1
ATOM 549 C CA B SER A 1 68 ? 11.167 16.016 29.829 0.29 11.47 66 SER A CA 1
ATOM 550 C C A SER A 1 68 ? 12.315 16.590 28.997 0.71 9.94 66 SER A C 1
ATOM 551 C C B SER A 1 68 ? 12.308 16.672 29.048 0.29 10.41 66 SER A C 1
ATOM 552 O O A SER A 1 68 ? 12.075 17.190 27.962 0.71 10.10 66 SER A O 1
ATOM 553 O O B SER A 1 68 ? 12.060 17.411 28.101 0.29 10.78 66 SER A O 1
ATOM 558 N N . VAL A 1 69 ? 13.551 16.404 29.443 1.00 9.92 67 VAL A N 1
ATOM 559 C CA . VAL A 1 69 ? 14.715 16.910 28.713 1.00 10.08 67 VAL A CA 1
ATOM 560 C C . VAL A 1 69 ? 15.720 15.790 28.470 1.00 9.84 67 VAL A C 1
ATOM 561 O O . VAL A 1 69 ? 16.161 15.134 29.407 1.00 9.81 67 VAL A O 1
ATOM 565 N N . VAL A 1 70 ? 16.084 15.585 27.207 1.00 9.26 68 VAL A N 1
ATOM 566 C CA . VAL A 1 70 ? 17.215 14.722 26.862 1.00 9.10 68 VAL A CA 1
ATOM 567 C C . VAL A 1 70 ? 18.387 15.661 26.643 1.00 10.25 68 VAL A C 1
ATOM 568 O O . VAL A 1 70 ? 18.425 16.379 25.644 1.00 10.26 68 VAL A O 1
ATOM 572 N N . PRO A 1 71 ? 19.349 15.699 27.576 1.00 10.77 69 PRO A N 1
ATOM 573 C CA . PRO A 1 71 ? 20.371 16.749 27.495 1.00 11.63 69 PRO A CA 1
ATOM 574 C C . PRO A 1 71 ? 21.386 16.497 26.402 1.00 10.31 69 PRO A C 1
ATOM 575 O O . PRO A 1 71 ? 21.671 15.349 26.018 1.00 10.69 69 PRO A O 1
ATOM 579 N N . ALA A 1 72 ? 21.919 17.600 25.879 1.00 11.35 70 ALA A N 1
ATOM 580 C CA . ALA A 1 72 ? 22.929 17.587 24.830 1.00 11.42 70 ALA A CA 1
ATOM 581 C C . ALA A 1 72 ? 24.166 16.779 25.200 1.00 11.36 70 ALA A C 1
ATOM 582 O O . ALA A 1 72 ? 24.520 16.650 26.377 1.00 12.59 70 ALA A O 1
ATOM 584 N N . PHE A 1 73 ? 24.848 16.270 24.182 1.00 10.95 71 PHE A N 1
ATOM 585 C CA . PHE A 1 73 ? 26.175 15.676 24.331 1.00 12.06 71 PHE A CA 1
ATOM 586 C C . PHE A 1 73 ? 26.216 14.566 25.369 1.00 12.08 71 PHE A C 1
ATOM 587 O O . PHE A 1 73 ? 27.177 14.450 26.132 1.00 13.16 71 PHE A O 1
ATOM 595 N N . ASN A 1 74 ? 25.176 13.738 25.396 1.00 12.55 72 ASN A N 1
ATOM 596 C CA . ASN A 1 74 ? 25.206 12.511 26.187 1.00 13.55 72 ASN A CA 1
ATOM 597 C C . ASN A 1 74 ? 25.482 12.728 27.671 1.00 14.76 72 ASN A C 1
ATOM 598 O O . ASN A 1 74 ? 26.133 11.902 28.315 1.00 17.11 72 ASN A O 1
ATOM 603 N N . THR A 1 75 ? 24.957 13.801 28.239 1.00 15.29 73 THR A N 1
ATOM 604 C CA . THR A 1 75 ? 25.213 14.073 29.644 1.00 16.89 73 THR A CA 1
ATOM 605 C C . THR A 1 75 ? 24.171 13.463 30.573 1.00 19.38 73 THR A C 1
ATOM 606 O O . THR A 1 75 ? 24.289 13.579 31.781 1.00 22.36 73 THR A O 1
ATOM 610 N N . GLY A 1 76 ? 23.154 12.813 30.028 1.00 15.98 74 GLY A N 1
ATOM 611 C CA . GLY A 1 76 ? 22.161 12.145 30.847 1.00 15.62 74 GLY A CA 1
ATOM 612 C C . GLY A 1 76 ? 21.097 11.572 29.937 1.00 13.72 74 GLY A C 1
ATOM 613 O O . GLY A 1 76 ? 21.138 11.717 28.719 1.00 13.31 74 GLY A O 1
ATOM 614 N N . THR A 1 77 ? 20.136 10.901 30.543 1.00 13.26 75 THR A N 1
ATOM 615 C CA . THR A 1 77 ? 19.080 10.245 29.796 1.00 12.63 7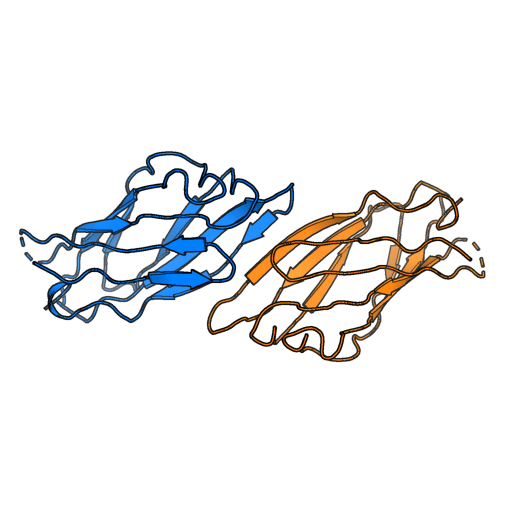5 THR A CA 1
ATOM 616 C C . THR A 1 77 ? 17.699 10.599 30.309 1.00 11.38 75 THR A C 1
ATOM 617 O O . THR A 1 77 ? 17.574 11.171 31.386 1.00 13.03 75 THR A O 1
ATOM 621 N N . ILE A 1 78 ? 16.682 10.227 29.544 1.00 10.00 76 ILE A N 1
ATOM 622 C CA . ILE A 1 78 ? 15.335 10.062 30.070 1.00 10.02 76 ILE A CA 1
ATOM 623 C C . ILE A 1 78 ? 15.077 8.564 30.175 1.00 9.50 76 ILE A C 1
ATOM 624 O O . ILE A 1 78 ? 15.340 7.803 29.242 1.00 10.24 76 ILE A O 1
ATOM 629 N N . THR A 1 79 ? 14.530 8.145 31.311 1.00 9.70 77 THR A N 1
ATOM 630 C CA . THR A 1 79 ? 14.078 6.765 31.462 1.00 10.53 77 THR A CA 1
ATOM 631 C C . THR A 1 79 ? 12.568 6.760 31.659 1.00 9.79 77 THR A C 1
ATOM 632 O O . THR A 1 79 ? 11.995 7.700 32.188 1.00 10.64 77 THR A O 1
ATOM 636 N N . GLN A 1 80 ? 11.918 5.697 31.210 1.00 9.71 78 GLN A N 1
ATOM 637 C CA . GLN A 1 80 ? 10.467 5.568 31.290 1.00 9.36 78 GLN A CA 1
ATOM 638 C C . GLN A 1 80 ? 10.116 4.113 31.156 1.00 9.33 78 GLN A C 1
ATOM 639 O O . GLN A 1 80 ? 10.665 3.402 30.328 1.00 10.42 78 GLN A O 1
ATOM 645 N N . VAL A 1 81 ? 9.181 3.664 31.974 1.00 9.35 79 VAL A N 1
ATOM 646 C CA . VAL A 1 81 ? 8.766 2.278 32.010 1.00 10.09 79 VAL A CA 1
ATOM 647 C C . VAL A 1 81 ? 7.478 2.066 31.231 1.00 9.23 79 VAL A C 1
ATOM 648 O O . VAL A 1 81 ? 6.530 2.859 31.314 1.00 10.20 79 VAL A O 1
ATOM 652 N N . ILE A 1 82 ? 7.451 0.966 30.482 1.00 9.74 80 ILE A N 1
ATOM 653 C CA . ILE A 1 82 ? 6.271 0.487 29.771 1.00 10.36 80 ILE A CA 1
ATOM 654 C C . ILE A 1 82 ? 6.008 -0.920 30.268 1.00 11.62 80 ILE A C 1
ATOM 655 O O . ILE A 1 82 ? 6.900 -1.769 30.243 1.00 13.35 80 ILE A O 1
ATOM 660 N N . LYS A 1 83 ? 4.798 -1.200 30.709 1.00 12.37 81 LYS A N 1
ATOM 661 C CA . LYS A 1 83 ? 4.419 -2.562 31.025 1.00 13.61 81 LYS A CA 1
ATOM 662 C C . LYS A 1 83 ? 3.530 -3.089 29.930 1.00 12.91 81 LYS A C 1
ATOM 663 O O . LYS A 1 83 ? 2.543 -2.465 29.588 1.00 13.97 81 LYS A O 1
ATOM 669 N N . VAL A 1 84 ? 3.894 -4.226 29.345 1.00 13.70 82 VAL A N 1
ATOM 670 C CA . VAL A 1 84 ? 3.134 -4.799 28.253 1.00 13.75 82 VAL A CA 1
ATOM 671 C C . VAL A 1 84 ? 2.548 -6.148 28.655 1.00 13.07 82 VAL A C 1
ATOM 672 O O . VAL A 1 84 ? 3.252 -7.032 29.142 1.00 14.71 82 VAL A O 1
ATOM 676 N N . LEU A 1 85 ? 1.243 -6.288 28.436 1.00 12.25 83 LEU A N 1
ATOM 677 C CA . LEU A 1 85 ? 0.507 -7.538 28.600 1.00 12.86 83 LEU A CA 1
ATOM 678 C C . LEU A 1 85 ? 0.290 -8.192 27.235 1.00 11.68 83 LEU A C 1
ATOM 679 O O . LEU A 1 85 ? -0.143 -7.543 26.304 1.00 13.01 83 LEU A O 1
ATOM 684 N N . ASN A 1 86 ? 0.573 -9.487 27.146 1.00 12.19 84 ASN A N 1
ATOM 685 C CA . ASN A 1 86 ? 0.589 -10.225 25.890 1.00 12.45 84 ASN A CA 1
ATOM 686 C C . ASN A 1 86 ? -0.120 -11.570 26.129 1.00 12.65 84 ASN A C 1
ATOM 687 O O . ASN A 1 86 ? 0.504 -12.608 26.228 1.00 13.40 84 ASN A O 1
ATOM 692 N N . PRO A 1 87 ? -1.450 -11.549 26.237 1.00 12.85 85 PRO A N 1
ATOM 693 C CA . PRO A 1 87 ? -2.170 -12.768 26.631 1.00 14.05 85 PRO A CA 1
ATOM 694 C C . PRO A 1 87 ? -2.003 -13.914 25.643 1.00 13.54 85 PRO A C 1
ATOM 695 O O . PRO A 1 87 ? -2.094 -15.079 26.034 1.00 14.92 85 PRO A O 1
ATOM 699 N N . GLN A 1 88 ? -1.812 -13.600 24.372 1.00 13.08 86 GLN A N 1
ATOM 700 C CA . GLN A 1 88 ? -1.675 -14.620 23.345 1.00 13.35 86 GLN A CA 1
ATOM 701 C C . GLN A 1 88 ? -0.221 -15.050 23.107 1.00 14.05 86 GLN A C 1
ATOM 702 O O . GLN A 1 88 ? 0.042 -15.917 22.275 1.00 15.71 86 GLN A O 1
ATOM 708 N N . LYS A 1 89 ? 0.714 -14.439 23.829 1.00 14.63 87 LYS A N 1
ATOM 709 C CA . LYS A 1 89 ? 2.141 -14.761 23.671 1.00 16.19 87 LYS A CA 1
ATOM 710 C C . LYS A 1 89 ? 2.574 -14.725 22.211 1.00 16.42 87 LYS A C 1
ATOM 711 O O . LYS A 1 89 ? 3.212 -15.642 21.713 1.00 19.35 87 LYS A O 1
ATOM 717 N N . GLN A 1 90 ? 2.227 -13.625 21.555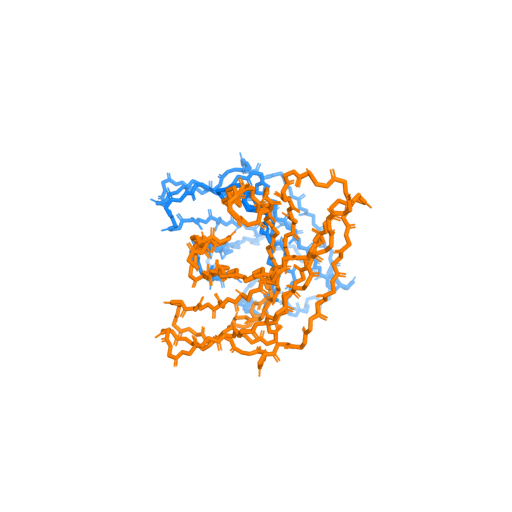 1.00 16.57 88 GLN A N 1
ATOM 718 C CA . GLN A 1 90 ? 2.622 -13.337 20.185 1.00 17.31 88 GLN A CA 1
ATOM 719 C C . GLN A 1 90 ? 3.890 -12.495 20.194 1.00 16.54 88 GLN A C 1
ATOM 720 O O . GLN A 1 90 ? 4.209 -11.840 21.194 1.00 15.21 88 GLN A O 1
ATOM 726 N N . GLN A 1 91 ? 4.579 -12.463 19.066 1.00 15.96 89 GLN A N 1
ATOM 727 C CA . GLN A 1 91 ? 5.753 -11.642 18.988 1.00 15.43 89 GLN A CA 1
ATOM 728 C C . GLN A 1 91 ? 5.438 -10.179 19.238 1.00 13.54 89 GLN A C 1
ATOM 729 O O . GLN A 1 91 ? 4.584 -9.570 18.592 1.00 14.88 89 GLN A O 1
ATOM 735 N N A LEU A 1 92 ? 6.124 -9.608 20.223 0.48 12.92 90 LEU A N 1
ATOM 736 N N B LEU A 1 92 ? 6.181 -9.603 20.155 0.52 13.11 90 LEU A N 1
ATOM 737 C CA A LEU A 1 92 ? 5.943 -8.200 20.551 0.48 12.47 90 LEU A CA 1
ATOM 738 C CA B LEU A 1 92 ? 5.944 -8.243 20.559 0.52 12.76 90 LEU A CA 1
ATOM 739 C C A LEU A 1 92 ? 6.317 -7.337 19.369 0.48 12.77 90 LEU A C 1
ATOM 740 C C B LEU A 1 92 ? 6.397 -7.270 19.477 0.52 12.49 90 LEU A C 1
ATOM 741 O O A LEU A 1 92 ? 7.220 -7.659 18.607 0.48 14.23 90 LEU A O 1
ATOM 742 O O B LEU A 1 92 ? 7.430 -7.472 18.858 0.52 12.64 90 LEU A O 1
ATOM 751 N N . ARG A 1 93 ? 5.603 -6.236 19.237 1.00 12.94 91 ARG A N 1
ATOM 752 C CA . ARG A 1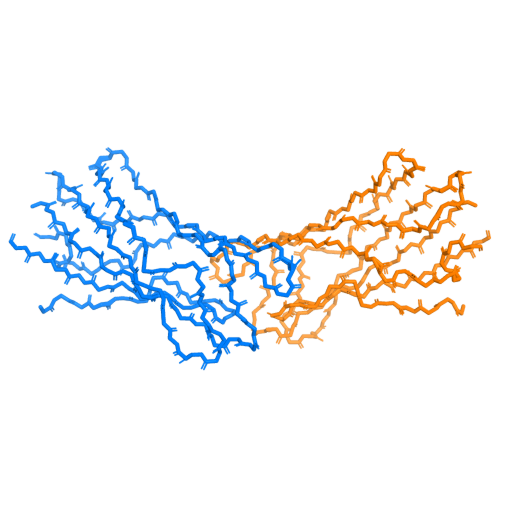 93 ? 5.979 -5.176 18.333 1.00 13.49 91 ARG A CA 1
ATOM 753 C C . ARG A 1 93 ? 5.188 -3.952 18.749 1.00 12.52 91 ARG A C 1
ATOM 754 O O . ARG A 1 93 ? 4.190 -4.035 19.463 1.00 12.92 91 ARG A O 1
ATOM 762 N N . MET A 1 94 ? 5.647 -2.804 18.291 1.00 11.26 92 MET A N 1
ATOM 763 C CA . MET A 1 94 ? 5.210 -1.552 18.813 1.00 12.21 92 MET A CA 1
ATOM 764 C C . MET A 1 94 ? 5.512 -0.488 17.785 1.00 10.96 92 MET A C 1
ATOM 765 O O . MET A 1 94 ? 6.517 -0.583 17.100 1.00 13.31 92 MET A O 1
ATOM 770 N N . ARG A 1 95 ? 4.688 0.547 17.749 1.00 11.10 93 ARG A N 1
ATOM 771 C CA . ARG A 1 95 ? 5.006 1.769 17.030 1.00 11.96 93 ARG A CA 1
ATOM 772 C C . ARG A 1 95 ? 5.297 2.830 18.084 1.00 11.33 93 ARG A C 1
ATOM 773 O O . ARG A 1 95 ? 4.600 2.920 19.105 1.00 14.04 93 ARG A O 1
ATOM 781 N N . ILE A 1 96 ? 6.354 3.609 17.874 1.00 9.09 94 ILE A N 1
ATOM 782 C CA . ILE A 1 96 ? 6.685 4.673 18.794 1.00 8.68 94 ILE A CA 1
ATOM 783 C C . ILE A 1 96 ? 6.673 6.001 18.064 1.00 8.35 94 ILE A C 1
ATOM 784 O O . ILE A 1 96 ? 6.913 6.087 16.851 1.00 9.37 94 ILE A O 1
ATOM 789 N N . LYS A 1 97 ? 6.412 7.049 18.818 1.00 8.13 95 LYS A N 1
ATOM 790 C CA . LYS A 1 97 ? 6.425 8.418 18.324 1.00 8.57 95 LYS A CA 1
ATOM 791 C C . LYS A 1 97 ? 7.096 9.278 19.373 1.00 7.76 95 LYS A C 1
ATOM 792 O O . LYS A 1 97 ? 6.768 9.200 20.557 1.00 9.14 95 LYS A O 1
ATOM 798 N N . LEU A 1 98 ? 8.033 10.102 18.922 1.00 7.55 96 LEU A N 1
ATOM 799 C CA . LEU A 1 98 ? 8.767 11.026 19.755 1.00 8.39 96 LEU A CA 1
ATOM 800 C C . LEU A 1 98 ? 8.450 12.439 19.300 1.00 8.30 96 LEU A C 1
ATOM 801 O O . LEU A 1 98 ? 8.399 12.701 18.095 1.00 9.04 96 LEU A O 1
ATOM 806 N N . THR A 1 99 ? 8.275 13.3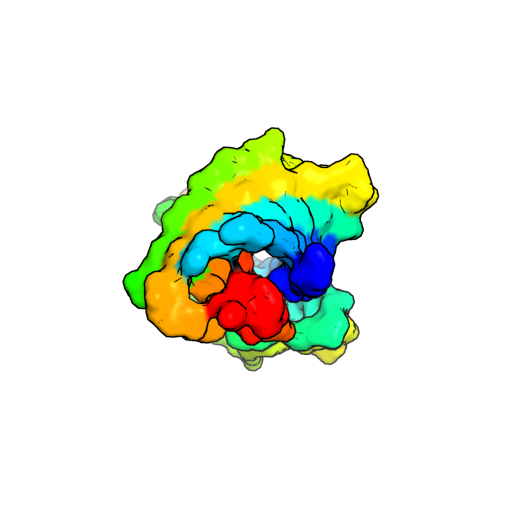36 20.258 1.00 8.37 97 THR A N 1
ATOM 807 C CA . THR A 1 99 ? 8.149 14.762 19.945 1.00 8.95 97 THR A CA 1
ATOM 808 C C . THR A 1 99 ? 9.005 15.538 20.927 1.00 8.63 97 THR A C 1
ATOM 809 O O . THR A 1 99 ? 9.142 15.155 22.075 1.00 9.42 97 THR A O 1
ATOM 813 N N . PHE A 1 100 ? 9.592 16.626 20.452 1.00 8.35 98 PHE A N 1
ATOM 814 C CA . PHE A 1 100 ? 10.440 17.470 21.283 1.00 8.99 98 PHE A CA 1
ATOM 815 C C . PHE A 1 100 ? 10.718 18.763 20.556 1.00 8.62 98 PHE A C 1
ATOM 816 O O . PHE A 1 100 ? 10.450 18.887 19.369 1.00 9.95 98 PHE A O 1
ATOM 824 N N . ASN A 1 101 ? 11.280 19.710 21.281 1.00 9.09 99 ASN A N 1
ATOM 825 C CA . ASN A 1 101 ? 11.796 20.950 20.725 1.00 9.61 99 ASN A CA 1
ATOM 826 C C . AS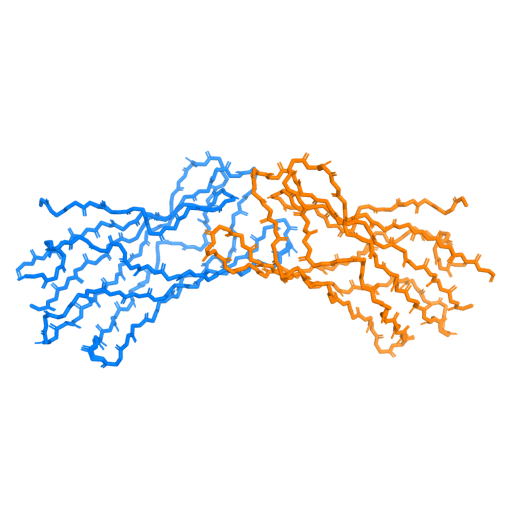N A 1 101 ? 13.298 20.891 20.669 1.00 9.18 99 ASN A C 1
ATOM 827 O O . ASN A 1 101 ? 13.932 20.342 21.559 1.00 9.63 99 ASN A O 1
ATOM 832 N N . TRP A 1 102 ? 13.869 21.451 19.606 1.00 10.46 100 TRP A N 1
ATOM 833 C CA . TRP A 1 102 ? 15.313 21.464 19.428 1.00 11.04 100 TRP A CA 1
ATOM 834 C C . TRP A 1 102 ? 15.647 22.804 18.792 1.00 11.37 100 TRP A C 1
ATOM 835 O O . TRP A 1 102 ? 15.226 23.072 17.670 1.00 12.19 100 TRP A O 1
ATOM 846 N N . ASN A 1 103 ? 16.387 23.655 19.504 1.00 12.69 101 ASN A N 1
ATOM 847 C CA . ASN A 1 103 ? 16.634 25.041 19.057 1.00 15.62 101 ASN A CA 1
ATOM 848 C C . ASN A 1 103 ? 15.344 25.763 18.659 1.00 17.00 101 ASN A C 1
ATOM 849 O O . ASN A 1 103 ? 15.325 26.570 17.731 1.00 19.39 101 ASN A O 1
ATOM 854 N N A GLY A 1 104 ? 14.248 25.447 19.333 0.25 17.22 102 GLY A N 1
ATOM 855 N N B GLY A 1 104 ? 14.288 25.487 19.405 0.75 17.01 102 GLY A N 1
ATOM 856 C CA A GLY A 1 104 ? 12.968 26.047 18.984 0.25 18.09 102 GLY A CA 1
ATOM 857 C CA B GLY A 1 104 ? 12.987 26.068 19.110 0.75 16.93 102 GLY A CA 1
ATOM 858 C C A GLY A 1 104 ? 12.382 25.574 17.656 0.25 17.66 102 GLY A C 1
ATOM 859 C C B GLY A 1 104 ? 12.140 25.357 18.057 0.75 16.75 102 GLY A C 1
ATOM 860 O O A GLY A 1 104 ? 11.525 26.243 17.074 0.25 20.45 102 GLY A O 1
ATOM 861 O O B GLY A 1 104 ? 10.904 25.467 18.076 0.75 17.24 102 GLY A O 1
ATOM 862 N N A TYR A 1 105 ? 12.872 24.430 17.181 0.25 11.87 103 TYR A N 1
ATOM 863 N N B TYR A 1 105 ? 12.765 24.645 17.121 0.75 13.62 103 TYR A N 1
ATOM 864 C CA A TYR A 1 105 ? 12.278 23.664 16.085 0.25 10.67 103 TYR A CA 1
ATOM 865 C CA B TYR A 1 105 ? 12.000 23.873 16.161 0.75 12.46 103 TYR A CA 1
ATOM 866 C C A TYR A 1 105 ? 11.358 22.584 16.708 0.25 10.62 103 TYR A C 1
ATOM 867 C C B TYR A 1 105 ? 11.231 22.798 16.874 0.75 11.44 103 TYR A C 1
ATOM 868 O O A TYR A 1 105 ? 11.824 21.841 17.577 0.25 10.70 103 TYR A O 1
ATOM 869 O O B TYR A 1 105 ? 11.689 22.248 17.889 0.75 12.80 103 TYR A O 1
ATOM 886 N N . LYS A 1 106 ? 10.077 22.486 16.319 1.00 10.92 104 LYS A N 1
ATOM 887 C CA . LYS A 1 106 ? 9.248 21.399 16.821 1.00 11.43 104 LYS A CA 1
ATOM 888 C C . LYS A 1 106 ? 9.560 20.182 15.960 1.00 11.09 104 LYS A C 1
ATOM 889 O O . LYS A 1 106 ? 9.436 20.256 14.755 1.00 13.80 104 LYS A O 1
ATOM 895 N N . VAL A 1 107 ? 9.987 19.085 16.566 1.00 9.02 105 VAL A N 1
ATOM 896 C CA . VAL A 1 107 ? 10.378 17.880 15.853 1.00 8.76 105 VAL A CA 1
ATOM 897 C C . VAL A 1 107 ? 9.495 16.724 16.290 1.00 9.10 105 VAL A C 1
ATOM 898 O O . VAL A 1 107 ? 9.177 16.576 17.476 1.00 9.80 105 VAL A O 1
ATOM 902 N N . GLN A 1 108 ? 9.073 15.915 15.317 1.00 9.62 106 GLN A N 1
ATOM 903 C CA . GLN A 1 108 ? 8.336 14.689 15.595 1.00 9.70 106 GLN A CA 1
ATOM 904 C C . GLN A 1 108 ? 8.944 13.571 14.765 1.00 8.82 106 GLN A C 1
ATOM 905 O O . GLN A 1 108 ? 9.363 13.791 13.631 1.00 9.73 106 GLN A O 1
ATOM 911 N N . SER A 1 109 ? 8.974 12.366 15.303 1.00 8.89 107 SER A N 1
ATOM 912 C CA A SER A 1 109 ? 9.457 11.227 14.547 0.64 8.70 107 SER A CA 1
ATOM 913 C CA B SER A 1 109 ? 9.401 11.240 14.514 0.36 8.51 107 SER A CA 1
ATOM 914 C C . SER A 1 109 ? 8.691 9.978 14.969 1.00 8.40 107 SER A C 1
ATOM 915 O O . SER A 1 109 ? 8.312 9.827 16.125 1.00 10.37 107 SER A O 1
ATOM 920 N N . GLU A 1 110 ? 8.490 9.087 14.014 1.00 8.69 108 GLU A N 1
ATOM 921 C CA . GLU A 1 110 ? 7.823 7.805 14.253 1.00 9.57 108 GLU A CA 1
ATOM 922 C C . GLU A 1 110 ? 8.637 6.646 13.700 1.00 9.60 108 GLU A C 1
ATOM 923 O O . GLU A 1 110 ? 9.280 6.756 12.649 1.00 10.89 108 GLU A O 1
ATOM 929 N N . ALA A 1 111 ? 8.574 5.517 14.381 1.00 9.52 109 ALA A N 1
ATOM 930 C CA . ALA A 1 111 ? 9.277 4.313 13.970 1.00 10.58 109 ALA A CA 1
ATOM 931 C C . ALA A 1 111 ? 8.498 3.107 14.423 1.00 9.63 109 ALA A C 1
ATOM 932 O O . ALA A 1 111 ? 7.854 3.137 15.454 1.00 11.06 109 ALA A O 1
ATOM 934 N N . GLU A 1 112 ? 8.616 2.028 13.687 1.00 10.41 110 GLU A N 1
ATOM 935 C CA . GLU A 1 112 ? 8.144 0.733 14.153 1.00 11.02 110 GLU A CA 1
ATOM 936 C C . GLU A 1 112 ? 9.292 -0.003 14.794 1.00 10.86 110 GLU A C 1
ATOM 937 O O . GLU A 1 112 ? 10.423 0.009 14.300 1.00 14.22 110 GLU A O 1
ATOM 943 N N . VAL A 1 113 ? 9.000 -0.618 15.922 1.00 10.01 111 VAL A N 1
ATOM 944 C CA . VAL A 1 113 ? 9.957 -1.415 16.657 1.00 10.40 111 VAL A CA 1
ATOM 945 C C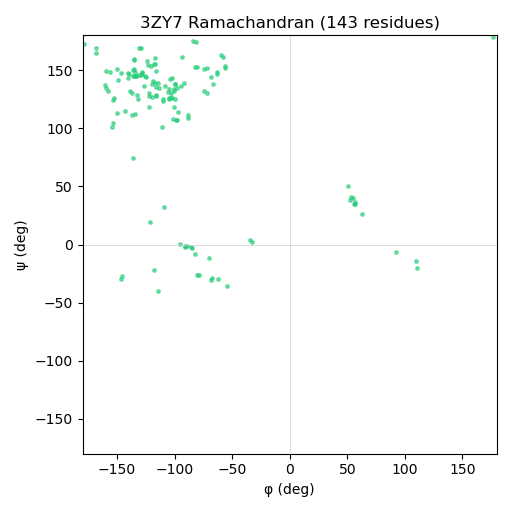 . VAL A 1 113 ? 9.494 -2.862 16.540 1.00 10.97 111 VAL A C 1
ATOM 946 O O . VAL A 1 113 ? 8.559 -3.299 17.217 1.00 11.74 111 VAL A O 1
ATOM 950 N N . ASN A 1 114 ? 10.143 -3.585 15.644 1.00 12.89 112 ASN A N 1
ATOM 951 C CA . ASN A 1 114 ? 9.804 -4.967 15.351 1.00 14.21 112 ASN A CA 1
ATOM 952 C C . ASN A 1 114 ? 11.016 -5.908 15.597 1.00 16.55 112 ASN A C 1
ATOM 953 O O . ASN A 1 114 ? 11.082 -6.986 15.009 1.00 20.58 112 ASN A O 1
ATOM 958 N N . ASN A 1 115 ? 12.002 -5.470 16.376 1.00 14.59 113 ASN A N 1
ATOM 959 C CA . ASN A 1 115 ? 13.219 -6.233 16.676 1.00 15.49 113 ASN A CA 1
ATOM 960 C C . ASN A 1 115 ? 13.287 -6.737 18.118 1.00 14.64 113 ASN A C 1
ATOM 961 O O . ASN A 1 115 ? 14.359 -6.846 18.702 1.00 14.62 113 ASN A O 1
ATOM 966 N N . PHE A 1 116 ? 12.137 -7.040 18.705 1.00 13.09 114 PHE A N 1
ATOM 967 C CA . PHE A 1 116 ? 12.132 -7.543 20.084 1.00 11.97 114 PHE A CA 1
ATOM 968 C C . PHE A 1 116 ? 12.762 -8.936 20.134 1.00 13.09 114 PHE A C 1
ATOM 969 O O . PHE A 1 116 ? 12.619 -9.722 19.212 1.00 14.67 114 PHE A O 1
ATOM 977 N N . PRO A 1 117 ? 13.492 -9.237 21.206 1.00 11.64 115 PRO A N 1
ATOM 978 C CA . PRO A 1 117 ? 14.157 -10.533 21.281 1.00 13.01 115 PRO A CA 1
ATOM 979 C C . PRO A 1 117 ? 13.178 -11.607 21.764 1.00 13.43 115 PRO A C 1
ATOM 980 O O . PRO A 1 117 ? 12.240 -11.304 22.492 1.00 12.89 115 PRO A O 1
ATOM 984 N N . PRO A 1 118 ? 13.403 -12.867 21.389 1.00 14.25 116 PRO A N 1
ATOM 985 C CA . PRO A 1 118 ? 12.459 -13.927 21.782 1.00 14.98 116 PRO A CA 1
ATOM 986 C C . PRO A 1 118 ? 12.201 -14.001 23.272 1.00 14.81 116 PRO A C 1
ATOM 987 O O . PRO A 1 118 ? 11.061 -14.208 23.663 1.00 15.63 116 PRO A O 1
ATOM 991 N N . GLN A 1 119 ? 13.212 -13.748 24.093 1.00 15.13 117 GLN A N 1
ATOM 992 C CA . GLN A 1 119 ? 13.032 -13.877 25.532 1.00 17.66 117 GLN A CA 1
ATOM 993 C C . GLN A 1 119 ? 12.139 -12.787 26.116 1.00 17.53 117 GLN A C 1
ATOM 994 O O . GLN A 1 119 ? 11.720 -12.873 27.263 1.00 19.59 117 GLN A O 1
ATOM 1000 N N . SER A 1 120 ? 11.837 -11.757 25.337 1.00 15.89 118 SER A N 1
ATOM 1001 C CA . SER A 1 120 ? 10.955 -10.686 25.805 1.00 16.20 118 SER A CA 1
ATOM 1002 C C . SER A 1 120 ? 9.471 -11.045 25.664 1.00 18.61 118 SER A C 1
ATOM 1003 O O . SER A 1 120 ? 8.611 -10.341 26.178 1.00 20.18 118 SER A O 1
ATOM 1006 N N . TRP A 1 121 ? 9.145 -12.149 25.005 1.00 18.42 119 TRP A N 1
ATOM 1007 C CA . TRP A 1 121 ? 7.729 -12.500 24.834 1.00 18.97 119 TRP A CA 1
ATOM 1008 C C . TRP A 1 121 ? 7.405 -14.008 24.851 1.00 21.03 119 TRP A C 1
ATOM 1009 O O . TRP A 1 121 ? 6.304 -14.382 25.240 1.00 24.75 119 TRP A O 1
ATOM 1020 N N . GLN A 1 122 ? 8.347 -14.865 24.472 1.00 22.06 120 GLN A N 1
ATOM 1021 C CA . GLN A 1 122 ? 8.099 -16.297 24.399 1.00 24.12 120 GLN A CA 1
ATOM 1022 C C . GLN A 1 122 ? 8.063 -16.986 25.752 1.00 26.75 120 GLN A C 1
ATOM 1023 O O . GLN A 1 122 ? 7.543 -18.099 25.858 1.00 28.23 120 GLN A O 1
ATOM 1030 N N . MET B 1 3 ? 20.171 41.551 -5.518 1.00 22.98 1 MET B N 1
ATOM 1031 C CA . MET B 1 3 ? 21.178 41.730 -4.446 1.00 22.11 1 MET B CA 1
ATOM 1032 C C . MET B 1 3 ? 20.531 41.676 -3.043 1.00 17.81 1 MET B C 1
ATOM 1033 O O . MET B 1 3 ? 21.097 42.165 -2.087 1.00 18.47 1 MET B O 1
ATOM 1038 N N . ILE B 1 4 ? 19.360 41.053 -2.910 1.00 15.10 2 ILE B N 1
ATOM 1039 C CA . ILE B 1 4 ? 18.729 40.866 -1.608 1.00 13.05 2 ILE B CA 1
ATOM 1040 C C . ILE B 1 4 ? 19.501 39.771 -0.913 1.00 12.15 2 ILE B C 1
ATOM 1041 O O . ILE B 1 4 ? 19.772 38.732 -1.512 1.00 12.37 2 ILE B O 1
ATOM 1046 N N . PRO B 1 5 ? 19.874 39.982 0.359 1.00 11.37 3 PRO B N 1
ATOM 1047 C CA . PRO B 1 5 ? 20.620 38.921 1.044 1.00 11.03 3 PRO B CA 1
ATOM 1048 C C . PRO B 1 5 ? 19.835 37.628 1.180 1.00 10.66 3 PRO B C 1
ATOM 1049 O O . PRO B 1 5 ? 18.641 37.648 1.432 1.00 10.87 3 PRO B O 1
ATOM 1053 N N A SER B 1 6 ? 20.526 36.511 1.018 0.42 10.44 4 SER B N 1
ATOM 1054 N N B SER B 1 6 ? 20.501 36.499 0.996 0.58 10.35 4 SER B N 1
ATOM 1055 C CA A SER B 1 6 ? 19.955 35.205 1.291 0.42 9.78 4 SER B CA 1
ATOM 1056 C CA B SER B 1 6 ? 19.874 35.227 1.303 0.58 9.72 4 SER B CA 1
ATOM 1057 C C A SER B 1 6 ? 19.918 34.959 2.801 0.42 9.96 4 SER B C 1
ATOM 1058 C C B SER B 1 6 ? 19.812 35.052 2.815 0.58 9.87 4 SER B C 1
ATOM 1059 O O A SER B 1 6 ? 20.677 35.583 3.551 0.42 10.54 4 SER B O 1
ATOM 1060 O O B SER B 1 6 ? 20.448 35.795 3.571 0.58 10.83 4 SER B O 1
ATOM 1065 N N . ILE B 1 7 ? 19.038 34.065 3.252 1.00 9.98 5 ILE B N 1
ATOM 1066 C CA . ILE B 1 7 ? 19.013 33.653 4.642 1.00 9.83 5 ILE B CA 1
ATOM 1067 C C . ILE B 1 7 ? 18.989 32.149 4.754 1.00 9.68 5 ILE B C 1
ATOM 1068 O O . ILE B 1 7 ? 18.573 31.435 3.832 1.00 10.23 5 ILE B O 1
ATOM 1073 N N . THR B 1 8 ? 19.447 31.676 5.901 1.00 9.69 6 THR B N 1
ATOM 1074 C CA . THR B 1 8 ? 19.198 30.307 6.304 1.00 10.54 6 THR B CA 1
ATOM 1075 C C . THR B 1 8 ? 17.887 30.265 7.057 1.00 9.75 6 THR B C 1
ATOM 1076 O O . THR B 1 8 ? 17.756 30.823 8.146 1.00 11.57 6 THR B O 1
ATOM 1080 N N . ALA B 1 9 ? 16.896 29.624 6.440 1.00 9.48 7 ALA B N 1
ATOM 1081 C CA . ALA B 1 9 ? 15.558 29.504 7.006 1.00 10.38 7 ALA B CA 1
ATOM 1082 C C . ALA B 1 9 ? 15.469 28.385 8.039 1.00 10.99 7 ALA B C 1
ATOM 1083 O O . ALA B 1 9 ? 14.601 28.418 8.904 1.00 13.34 7 ALA B O 1
ATOM 1085 N N . TYR B 1 10 ? 16.327 27.376 7.940 1.00 9.77 8 TYR B N 1
ATOM 1086 C CA . TYR B 1 10 ? 16.218 26.185 8.772 1.00 10.69 8 TYR B CA 1
ATOM 1087 C C . TYR B 1 10 ? 17.563 25.503 8.789 1.00 9.76 8 TYR B C 1
ATOM 1088 O O . TYR B 1 10 ? 18.181 25.330 7.732 1.00 9.94 8 TYR B O 1
ATOM 1097 N N . ASP B 1 11 ? 18.015 25.081 9.954 1.00 10.16 9 ASP B N 1
ATOM 1098 C CA . ASP B 1 11 ? 19.237 24.297 10.030 1.00 11.34 9 ASP B CA 1
ATOM 1099 C C . ASP B 1 11 ? 19.188 23.419 11.274 1.00 11.73 9 ASP B C 1
ATOM 1100 O O . ASP B 1 11 ? 19.358 23.884 12.402 1.00 13.10 9 ASP B O 1
ATOM 1105 N N . ALA B 1 12 ? 18.934 22.137 11.094 1.00 12.71 10 ALA B N 1
ATOM 1106 C CA . ALA B 1 12 ? 18.914 21.272 12.258 1.00 14.74 10 ALA B CA 1
ATOM 1107 C C . ALA B 1 12 ? 19.275 19.922 11.818 1.00 16.78 10 ALA B C 1
ATOM 1108 O O . ALA B 1 12 ? 18.600 19.360 10.943 1.00 15.35 10 ALA B O 1
ATOM 1110 N N . LEU B 1 13 ? 20.299 19.385 12.500 1.00 18.11 11 LEU B N 1
ATOM 1111 C CA . LEU B 1 13 ? 20.614 17.953 12.533 1.00 20.74 11 LEU B CA 1
ATOM 1112 C C . LEU B 1 13 ? 20.814 17.351 11.163 1.00 21.07 11 LEU B C 1
ATOM 1113 O O . LEU B 1 13 ? 20.511 16.191 10.907 1.00 22.30 11 LEU B O 1
ATOM 1118 N N . GLY B 1 14 ? 21.376 18.133 10.284 1.00 18.55 12 GLY B N 1
ATOM 1119 C CA . GLY B 1 14 ? 21.664 17.617 8.982 1.00 16.81 12 GLY B CA 1
ATOM 1120 C C . GLY B 1 14 ? 20.841 18.148 7.822 1.00 12.86 12 GLY B C 1
ATOM 1121 O O . GLY B 1 14 ? 21.274 18.018 6.691 1.00 14.00 12 GLY B O 1
ATOM 1122 N N . LEU B 1 15 ? 19.667 18.729 8.068 1.00 10.49 13 LEU B N 1
ATOM 1123 C CA . LEU B 1 15 ? 18.856 19.362 7.048 1.00 9.08 13 LEU B CA 1
ATOM 1124 C C . LEU B 1 15 ? 19.018 20.878 7.126 1.00 8.83 13 LEU B C 1
ATOM 1125 O O . LEU B 1 15 ? 18.831 21.469 8.193 1.00 9.91 13 LEU B O 1
ATOM 1130 N N . LYS B 1 16 ? 19.381 21.487 6.000 1.00 8.44 14 LYS B N 1
ATOM 1131 C CA . LYS B 1 16 ? 19.498 22.929 5.904 1.00 8.80 14 LYS B CA 1
ATOM 1132 C C . LYS B 1 16 ? 18.624 23.417 4.763 1.00 9.17 14 LYS B C 1
ATOM 1133 O O . LYS B 1 16 ? 18.586 22.819 3.693 1.00 10.42 14 LYS B O 1
ATOM 1139 N N A ILE B 1 17 ? 17.968 24.547 4.971 0.56 8.61 15 ILE B N 1
ATOM 1140 N N B ILE B 1 17 ? 17.875 24.482 5.045 0.44 9.18 15 ILE B N 1
ATOM 1141 C CA A ILE B 1 17 ? 17.217 25.182 3.905 0.56 8.82 15 ILE B CA 1
ATOM 1142 C CA B ILE B 1 17 ? 17.008 25.149 4.082 0.44 9.07 15 ILE B CA 1
ATOM 1143 C C A ILE B 1 17 ? 17.568 26.650 3.853 0.56 9.15 15 ILE B C 1
ATOM 1144 C C B ILE B 1 17 ? 17.497 26.591 3.946 0.44 8.71 15 ILE B C 1
ATOM 1145 O O A ILE B 1 17 ? 17.405 27.392 4.814 0.56 9.31 15 ILE B O 1
ATOM 1146 O O B ILE B 1 17 ? 17.511 27.342 4.912 0.44 9.45 15 ILE B O 1
ATOM 1155 N N A GLU B 1 18 ? 18.092 27.040 2.705 0.56 8.77 16 GLU B N 1
ATOM 1156 N N B GLU B 1 18 ? 17.904 26.974 2.737 0.44 8.53 16 GLU B N 1
ATOM 1157 C CA A GLU B 1 18 ? 18.361 28.419 2.366 0.56 8.54 16 GLU B CA 1
ATOM 1158 C CA B GLU B 1 18 ? 18.306 28.354 2.420 0.44 8.96 16 GLU B CA 1
ATOM 1159 C C A GLU B 1 18 ? 17.171 28.997 1.607 0.56 8.26 16 GLU B C 1
ATOM 1160 C C B GLU B 1 18 ? 17.239 29.016 1.532 0.44 8.62 16 GLU B C 1
ATOM 1161 O O A GLU B 1 18 ? 16.471 28.290 0.890 0.56 8.89 16 GLU B O 1
ATOM 1162 O O B GLU B 1 18 ? 16.695 28.380 0.632 0.44 8.85 16 GLU B O 1
ATOM 1173 N N . PHE B 1 19 ? 16.952 30.296 1.781 1.00 8.28 17 PHE B N 1
ATOM 1174 C CA . PHE B 1 19 ? 16.024 31.068 0.969 1.00 8.07 17 PHE B CA 1
ATOM 1175 C C . PHE B 1 19 ? 16.831 32.122 0.204 1.00 8.57 17 PHE B C 1
ATOM 1176 O O . PHE B 1 19 ? 17.648 32.843 0.794 1.00 9.58 17 PHE B O 1
ATOM 1184 N N . THR B 1 20 ? 16.576 32.233 -1.097 1.00 9.06 18 THR B N 1
ATOM 1185 C CA . THR B 1 20 ? 17.039 33.360 -1.878 1.00 9.43 18 THR B CA 1
ATOM 1186 C C . THR B 1 20 ? 15.828 34.111 -2.413 1.00 9.40 18 THR B C 1
ATOM 1187 O O . THR B 1 20 ? 14.725 33.547 -2.535 1.00 11.16 18 THR B O 1
ATOM 1191 N N . PHE B 1 21 ? 16.013 35.393 -2.703 1.00 9.39 19 PHE B N 1
ATOM 1192 C CA . PHE B 1 21 ? 14.897 36.292 -2.960 1.00 10.27 19 PHE B CA 1
ATOM 1193 C C . PHE B 1 21 ? 15.029 37.073 -4.236 1.00 11.21 19 PHE B C 1
ATOM 1194 O O . PHE B 1 21 ? 16.119 37.516 -4.588 1.00 12.37 19 PHE B O 1
ATOM 1202 N N A GLU B 1 22 ? 13.897 37.271 -4.896 0.60 11.48 20 GLU B N 1
ATOM 1203 N N B GLU B 1 22 ? 13.903 37.315 -4.898 0.40 11.58 20 GLU B N 1
ATOM 1204 C CA A GLU B 1 22 ? 13.783 38.189 -6.017 0.60 13.14 20 GLU B CA 1
ATOM 1205 C CA B GLU B 1 22 ? 13.849 38.209 -6.052 0.40 13.16 20 GLU B CA 1
ATOM 1206 C C A GLU B 1 22 ? 12.553 39.059 -5.831 0.60 12.17 20 GLU B C 1
ATOM 1207 C C B GLU B 1 22 ? 12.547 39.000 -6.055 0.40 12.91 20 GLU B C 1
ATOM 1208 O O A GLU B 1 22 ? 11.532 38.622 -5.250 0.60 11.47 20 GLU B O 1
ATOM 1209 O O B GLU B 1 22 ? 11.465 38.447 -5.860 0.40 13.70 20 GLU B O 1
ATOM 1220 N N . ARG B 1 23 ? 12.671 40.299 -6.291 1.00 13.68 21 ARG B N 1
ATOM 1221 C CA . ARG B 1 23 ? 11.549 41.207 -6.346 1.00 15.43 21 ARG B CA 1
ATOM 1222 C C . ARG B 1 23 ? 11.639 41.965 -7.649 1.00 19.96 21 ARG B C 1
ATOM 1223 O O . ARG B 1 23 ? 12.733 42.280 -8.131 1.00 21.22 21 ARG B O 1
ATOM 1231 N N . SER B 1 24 ? 10.479 42.289 -8.205 1.00 22.70 22 SER B N 1
ATOM 1232 C CA . SER B 1 24 ? 10.373 43.050 -9.439 1.00 26.06 22 SER B CA 1
ATOM 1233 C C . SER B 1 24 ? 9.737 44.378 -9.107 1.00 26.94 22 SER B C 1
ATOM 1234 O O . SER B 1 24 ? 8.654 44.427 -8.533 1.00 28.19 22 SER B O 1
ATOM 1237 N N . SER B 1 29 ? 4.512 44.333 -4.552 1.00 22.64 27 SER B N 1
ATOM 1238 C CA . SER B 1 29 ? 3.949 43.663 -3.377 1.00 19.40 27 SER B CA 1
ATOM 1239 C C . SER B 1 29 ? 4.223 42.156 -3.347 1.00 16.12 27 SER B C 1
ATOM 1240 O O . SER B 1 29 ? 3.755 41.463 -2.445 1.00 15.38 27 SER B O 1
ATOM 1243 N N . VAL B 1 30 ? 4.963 41.647 -4.329 1.00 14.60 28 VAL B N 1
ATOM 1244 C CA . VAL B 1 30 ? 5.309 40.224 -4.364 1.00 14.72 28 VAL B CA 1
ATOM 1245 C C . VAL B 1 30 ? 6.799 39.990 -4.181 1.00 14.22 28 VAL B C 1
ATOM 1246 O O . VAL B 1 30 ? 7.641 40.653 -4.795 1.00 15.65 28 VAL B O 1
ATOM 1250 N N . THR B 1 31 ? 7.112 39.019 -3.337 1.00 12.91 29 THR B N 1
ATOM 1251 C CA . THR B 1 31 ? 8.474 38.543 -3.163 1.00 11.91 29 THR B CA 1
ATOM 1252 C C . THR B 1 31 ? 8.493 37.088 -3.624 1.00 11.93 29 THR B C 1
ATOM 1253 O O . THR B 1 31 ? 7.682 36.285 -3.185 1.00 12.74 29 THR B O 1
ATOM 1257 N N . VAL B 1 32 ? 9.421 36.767 -4.526 1.00 11.06 30 VAL B N 1
ATOM 1258 C CA . VAL B 1 32 ? 9.601 35.396 -4.986 1.00 11.49 30 VAL B CA 1
ATOM 1259 C C . VAL B 1 32 ? 10.794 34.768 -4.268 1.00 10.70 30 VAL B C 1
ATOM 1260 O O . VAL B 1 32 ? 11.945 35.241 -4.358 1.00 11.60 30 VAL B O 1
ATOM 1264 N N . ILE B 1 33 ? 10.500 33.718 -3.526 1.00 10.56 31 ILE B N 1
ATOM 1265 C CA . ILE B 1 33 ? 11.469 33.022 -2.700 1.00 9.59 31 ILE B CA 1
ATOM 1266 C C . ILE B 1 33 ? 11.801 31.715 -3.392 1.00 9.78 31 ILE B C 1
ATOM 1267 O O . ILE B 1 33 ? 10.913 30.975 -3.792 1.00 10.52 31 ILE B O 1
ATOM 1272 N N . THR B 1 34 ? 13.080 31.418 -3.518 1.00 9.73 32 THR B N 1
ATOM 1273 C CA . THR B 1 34 ? 13.511 30.090 -3.920 1.00 10.31 32 THR B CA 1
ATOM 1274 C C . THR B 1 34 ? 14.158 29.412 -2.738 1.00 9.48 32 THR B C 1
ATOM 1275 O O . THR B 1 34 ? 15.076 29.966 -2.123 1.00 10.29 32 THR B O 1
ATOM 1279 N N . ILE B 1 35 ? 13.669 28.233 -2.396 1.00 9.57 33 ILE B N 1
ATOM 1280 C CA . ILE B 1 35 ? 14.258 27.461 -1.311 1.00 9.82 33 ILE B CA 1
ATOM 1281 C C . ILE B 1 35 ? 15.265 26.483 -1.892 1.00 10.60 33 ILE B C 1
ATOM 1282 O O . ILE B 1 35 ? 15.109 26.000 -3.022 1.00 11.86 33 ILE B O 1
ATOM 1287 N N A GLN B 1 36 ? 16.323 26.220 -1.134 0.53 9.66 34 GLN B N 1
ATOM 1288 N N B GLN B 1 36 ? 16.286 26.165 -1.106 0.47 9.97 34 GLN B N 1
ATOM 1289 C CA A GLN B 1 36 ? 17.275 25.173 -1.464 0.53 9.71 34 GLN B CA 1
ATOM 1290 C CA B GLN B 1 36 ? 17.259 25.152 -1.477 0.47 10.91 34 GLN B CA 1
ATOM 1291 C C A GLN B 1 36 ? 17.440 24.309 -0.213 0.53 8.76 34 GLN B C 1
ATOM 1292 C C B GLN B 1 36 ? 17.519 24.284 -0.252 0.47 9.57 34 GLN B C 1
ATOM 1293 O O A GLN B 1 36 ? 17.896 24.801 0.823 0.53 9.81 34 GLN B O 1
ATOM 1294 O O B GLN B 1 36 ? 18.114 24.743 0.722 0.47 9.48 34 GLN B O 1
ATOM 1305 N N . ALA B 1 37 ? 17.069 23.037 -0.323 1.00 9.03 35 ALA B N 1
ATOM 1306 C CA . ALA B 1 37 ? 17.200 22.078 0.762 1.00 8.48 35 ALA B CA 1
ATOM 1307 C C . ALA B 1 37 ? 18.384 21.160 0.513 1.00 8.77 35 ALA B C 1
ATOM 1308 O O . ALA B 1 37 ? 18.531 20.630 -0.597 1.00 9.55 35 ALA B O 1
ATOM 1310 N N . SER B 1 38 ? 19.219 20.982 1.537 1.00 8.96 36 SER B N 1
ATOM 1311 C CA . SER B 1 38 ? 20.385 20.107 1.456 1.00 9.03 36 SER B CA 1
ATOM 1312 C C . SER B 1 38 ? 20.493 19.246 2.714 1.00 8.35 36 SER B C 1
ATOM 1313 O O . SER B 1 38 ? 19.946 19.567 3.759 1.00 9.45 36 SER B O 1
ATOM 1316 N N . ASN B 1 39 ? 21.220 18.145 2.569 1.00 8.62 37 ASN B N 1
ATOM 1317 C CA . ASN B 1 39 ? 21.260 17.042 3.523 1.00 8.62 37 ASN B CA 1
ATOM 1318 C C . ASN B 1 39 ? 22.703 16.618 3.743 1.00 8.76 37 ASN B C 1
ATOM 1319 O O . ASN B 1 39 ? 23.335 16.113 2.812 1.00 8.99 37 ASN B O 1
ATOM 1324 N N . SER B 1 40 ? 23.223 16.857 4.938 1.00 9.15 38 SER B N 1
ATOM 1325 C CA A SER B 1 40 ? 24.599 16.522 5.280 0.54 10.14 38 SER B CA 1
ATOM 1326 C CA B SER B 1 40 ? 24.609 16.507 5.230 0.46 10.56 38 SER B CA 1
ATOM 1327 C C . SER B 1 40 ? 24.735 15.162 5.949 1.00 10.59 38 SER B C 1
ATOM 1328 O O . SER B 1 40 ? 25.826 14.775 6.352 1.00 12.21 38 SER B O 1
ATOM 1333 N N . THR B 1 41 ? 23.630 14.449 6.102 1.00 10.66 39 THR B N 1
ATOM 1334 C CA . THR B 1 41 ? 23.680 13.129 6.697 1.00 11.48 39 THR B CA 1
ATOM 1335 C C . THR B 1 41 ? 24.105 12.069 5.687 1.00 11.15 39 THR B C 1
ATOM 1336 O O . THR B 1 41 ? 24.248 12.338 4.496 1.00 11.02 39 THR B O 1
ATOM 1340 N N . GLU B 1 42 ? 24.285 10.852 6.186 1.00 12.61 40 GLU B N 1
ATOM 1341 C CA . GLU B 1 42 ? 24.824 9.761 5.396 1.00 14.38 40 GLU B CA 1
ATOM 1342 C C . GLU B 1 42 ? 23.783 9.001 4.569 1.00 13.48 40 GLU B C 1
ATOM 1343 O O . GLU B 1 42 ? 24.152 8.102 3.815 1.00 14.44 40 GLU B O 1
ATOM 1349 N N . LEU B 1 43 ? 22.505 9.367 4.683 1.00 11.44 41 LEU B N 1
ATOM 1350 C CA . LEU B 1 43 ? 21.447 8.686 3.943 1.00 11.23 41 LEU B CA 1
ATOM 1351 C C . LEU B 1 43 ? 20.486 9.700 3.344 1.00 10.76 41 LEU B C 1
ATOM 1352 O O . LEU B 1 43 ? 20.280 10.791 3.888 1.00 10.18 41 LEU B O 1
ATOM 1357 N N . ASP B 1 44 ? 19.896 9.330 2.214 1.00 10.34 42 ASP B N 1
ATOM 1358 C CA . ASP B 1 44 ? 18.955 10.204 1.541 1.00 10.07 42 ASP B CA 1
ATOM 1359 C C . ASP B 1 44 ? 17.727 10.472 2.406 1.00 9.47 42 ASP B C 1
ATOM 1360 O O . ASP B 1 44 ? 17.258 9.586 3.136 1.00 10.25 42 ASP B O 1
ATOM 1365 N N . MET B 1 45 ? 17.181 11.679 2.278 1.00 9.02 43 MET B N 1
ATOM 1366 C CA . MET B 1 45 ? 15.861 12.009 2.820 1.00 9.06 43 MET B CA 1
ATOM 1367 C C . MET B 1 45 ? 14.868 11.872 1.684 1.00 9.30 43 MET B C 1
ATOM 1368 O O . MET B 1 45 ? 14.919 12.629 0.704 1.00 11.32 43 MET B O 1
ATOM 1373 N N . THR B 1 46 ? 13.971 10.911 1.788 1.00 9.15 44 THR B N 1
ATOM 1374 C CA . THR B 1 46 ? 13.073 10.575 0.706 1.00 9.18 44 THR B CA 1
ATOM 1375 C C . THR B 1 46 ? 11.651 11.003 1.041 1.00 8.45 44 THR B C 1
ATOM 1376 O O . THR B 1 46 ? 11.299 11.318 2.163 1.00 9.26 44 THR B O 1
ATOM 1380 N N A ASP B 1 47 ? 10.819 11.058 0.007 0.49 8.69 45 ASP B N 1
ATOM 1381 N N B ASP B 1 47 ? 10.813 11.001 0.011 0.51 8.91 45 ASP B N 1
ATOM 1382 C CA A ASP B 1 47 ? 9.443 11.547 0.145 0.49 10.10 45 ASP B CA 1
ATOM 1383 C CA B ASP B 1 47 ? 9.459 11.553 0.107 0.51 9.78 45 ASP B CA 1
ATOM 1384 C C A ASP B 1 47 ? 9.398 12.926 0.802 0.49 9.03 45 ASP B C 1
ATOM 1385 C C B ASP B 1 47 ? 9.460 12.880 0.862 0.51 8.85 45 ASP B C 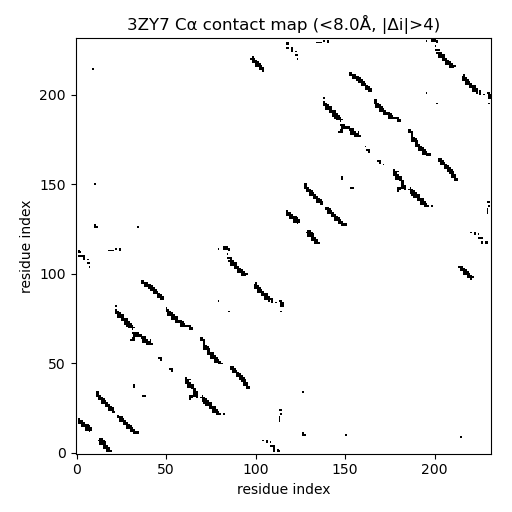1
ATOM 1386 O O A ASP B 1 47 ? 8.485 13.247 1.580 0.49 9.77 45 ASP B O 1
ATOM 1387 O O B ASP B 1 47 ? 8.653 13.117 1.771 0.51 9.98 45 ASP B O 1
ATOM 1396 N N . PHE B 1 48 ? 10.381 13.749 0.462 1.00 9.00 46 PHE B N 1
ATOM 1397 C CA . PHE B 1 48 ? 10.521 15.044 1.112 1.00 8.65 46 PHE B CA 1
ATOM 1398 C C . PHE B 1 48 ? 9.414 15.978 0.679 1.00 8.72 46 PHE B C 1
ATOM 1399 O O . PHE B 1 48 ? 9.175 16.111 -0.516 1.00 10.55 46 PHE B O 1
ATOM 1407 N N . VAL B 1 49 ? 8.785 16.653 1.628 1.00 8.37 47 VAL B N 1
ATOM 1408 C CA . VAL B 1 49 ? 7.750 17.631 1.370 1.00 9.26 47 VAL B CA 1
ATOM 1409 C C . VAL B 1 49 ? 8.035 18.873 2.170 1.00 8.71 47 VAL B C 1
ATOM 1410 O O . VAL B 1 49 ? 8.223 18.810 3.373 1.00 9.60 47 VAL B O 1
ATOM 1414 N N . PHE B 1 50 ? 8.025 20.005 1.494 1.00 9.49 48 PHE B N 1
ATOM 1415 C CA . PHE B 1 50 ? 8.047 21.337 2.088 1.00 9.50 48 PHE B CA 1
ATOM 1416 C C . PHE B 1 50 ? 6.644 21.943 2.093 1.00 10.09 48 PHE B C 1
ATOM 1417 O O . PHE B 1 50 ? 5.943 21.906 1.089 1.00 11.38 48 PHE B O 1
ATOM 1425 N N . GLN B 1 51 ? 6.263 22.514 3.222 1.00 9.44 49 GLN B N 1
ATOM 1426 C CA . GLN B 1 51 ? 5.032 23.268 3.353 1.00 10.81 49 GLN B CA 1
ATOM 1427 C C . GLN B 1 51 ? 5.378 24.613 3.952 1.00 11.09 49 GLN B C 1
ATOM 1428 O O . GLN B 1 51 ? 6.303 24.743 4.760 1.00 10.34 49 GLN B O 1
ATOM 1434 N N . ALA B 1 52 ? 4.603 25.613 3.574 1.00 13.04 50 ALA B N 1
ATOM 1435 C CA . ALA B 1 52 ? 4.769 26.952 4.110 1.00 15.06 50 ALA B CA 1
ATOM 1436 C C . ALA B 1 52 ? 3.414 27.566 4.332 1.00 16.39 50 ALA B C 1
ATOM 1437 O O . ALA B 1 52 ? 2.459 27.271 3.613 1.00 17.80 50 ALA B O 1
ATOM 1439 N N . ALA B 1 53 ? 3.331 28.408 5.347 1.00 16.29 51 ALA B N 1
ATOM 1440 C CA . ALA B 1 53 ? 2.110 29.165 5.619 1.00 18.15 51 ALA B CA 1
ATOM 1441 C C . ALA B 1 53 ? 2.517 30.559 6.042 1.00 17.32 51 ALA B C 1
ATOM 1442 O O . ALA B 1 53 ? 3.529 30.757 6.714 1.00 16.94 51 ALA B O 1
ATOM 1444 N N . VAL B 1 54 ? 1.726 31.534 5.613 1.00 18.12 52 VAL B N 1
ATOM 1445 C CA . VAL B 1 54 ? 1.912 32.918 6.022 1.00 18.56 52 VAL B CA 1
ATOM 1446 C C . VAL B 1 54 ? 0.685 33.389 6.812 1.00 19.98 52 VAL B C 1
ATOM 1447 O O . VAL B 1 54 ? -0.391 32.788 6.722 1.00 20.23 52 VAL B O 1
ATOM 1451 N N . PRO B 1 55 ? 0.845 34.470 7.589 1.00 21.96 53 PRO B N 1
ATOM 1452 C CA . PRO B 1 55 ? -0.278 35.054 8.333 1.00 21.35 53 PRO B CA 1
ATOM 1453 C C . PRO B 1 55 ? -1.384 35.446 7.377 1.00 16.68 53 PRO B C 1
ATOM 1454 O O . PRO B 1 55 ? -1.139 35.596 6.183 1.00 16.64 53 PRO B O 1
ATOM 1458 N N . LYS B 1 56 ? -2.589 35.635 7.897 1.00 16.80 54 LYS B N 1
ATOM 1459 C CA . LYS B 1 56 ? -3.733 35.909 7.029 1.00 19.73 54 LYS B CA 1
ATOM 1460 C C . LYS B 1 56 ? -3.628 37.181 6.207 1.00 21.33 54 LYS B C 1
ATOM 1461 O O . LYS B 1 56 ? -4.314 37.328 5.197 1.00 25.71 54 LYS B O 1
ATOM 1467 N N A THR B 1 57 ? -2.785 38.107 6.638 0.41 20.13 55 THR B N 1
ATOM 1468 N N B THR B 1 57 ? -2.797 38.116 6.647 0.59 19.53 55 THR B N 1
ATOM 1469 C CA A THR B 1 57 ? -2.656 39.366 5.925 0.41 19.73 55 THR B CA 1
ATOM 1470 C CA B THR B 1 57 ? -2.657 39.374 5.925 0.59 19.49 55 THR B CA 1
ATOM 1471 C C A THR B 1 57 ? -1.554 39.296 4.853 0.41 17.35 55 THR B C 1
ATOM 1472 C C B THR B 1 57 ? -1.660 39.266 4.763 0.59 17.12 55 THR B C 1
ATOM 1473 O O A THR B 1 57 ? -1.153 40.320 4.306 0.41 17.47 55 THR B O 1
ATOM 1474 O O B THR B 1 57 ? -1.418 40.247 4.064 0.59 16.99 55 THR B O 1
ATOM 1481 N N . PHE B 1 58 ? -1.085 38.079 4.559 1.00 15.39 56 PHE B N 1
ATOM 1482 C CA . PHE B 1 58 ? -0.257 37.806 3.377 1.00 13.08 56 PHE B CA 1
ATOM 1483 C C . PHE B 1 58 ? -0.941 36.691 2.601 1.00 12.69 56 PHE B C 1
ATOM 1484 O O . PHE B 1 58 ? -1.880 36.069 3.093 1.00 14.82 56 PHE B O 1
ATOM 1492 N N . GLN B 1 59 ? -0.489 36.433 1.388 1.00 11.96 57 GLN B N 1
ATOM 1493 C CA . GLN B 1 59 ? -0.917 35.251 0.653 1.00 12.40 57 GLN B CA 1
ATOM 1494 C C . GLN B 1 59 ? 0.285 34.569 0.040 1.00 11.88 57 GLN B C 1
ATOM 1495 O O . GLN B 1 59 ? 1.216 35.244 -0.397 1.00 12.88 57 GLN B O 1
ATOM 1501 N N . LEU B 1 60 ? 0.260 33.245 -0.029 1.00 13.31 58 LEU B N 1
ATOM 1502 C CA . LEU B 1 60 ? 1.359 32.489 -0.603 1.00 16.10 58 LEU B CA 1
ATOM 1503 C C . LEU B 1 60 ? 0.887 31.537 -1.711 1.00 16.30 58 LEU B C 1
ATOM 1504 O O . LEU B 1 60 ? -0.220 31.017 -1.637 1.00 17.73 58 LEU B O 1
ATOM 1509 N N . GLN B 1 61 ? 1.716 31.360 -2.745 1.00 14.90 59 GLN B N 1
ATOM 1510 C CA . GLN B 1 61 ? 1.545 30.313 -3.752 1.00 15.83 59 GLN B CA 1
ATOM 1511 C C . GLN B 1 61 ? 2.817 29.479 -3.800 1.00 13.13 59 GLN B C 1
ATOM 1512 O O . GLN B 1 61 ? 3.901 30.007 -4.031 1.00 14.81 59 GLN B O 1
ATOM 1518 N N A LEU B 1 62 ? 2.680 28.181 -3.605 0.83 12.68 60 LEU B N 1
ATOM 1519 N N B LEU B 1 62 ? 2.661 28.185 -3.541 0.17 12.86 60 LEU B N 1
ATOM 1520 C CA A LEU B 1 62 ? 3.807 27.285 -3.650 0.83 10.87 60 LEU B CA 1
ATOM 1521 C CA B LEU B 1 62 ? 3.738 27.225 -3.698 0.17 12.19 60 LEU B CA 1
ATOM 1522 C C A LEU B 1 62 ? 3.829 26.561 -4.976 0.83 10.18 60 LEU B C 1
ATOM 1523 C C B LEU B 1 62 ? 3.753 26.736 -5.129 0.17 11.52 60 LEU B C 1
ATOM 1524 O O A LEU B 1 62 ? 2.826 25.971 -5.353 0.83 11.02 60 LEU B O 1
ATOM 1525 O O B LEU B 1 62 ? 2.699 26.476 -5.712 0.17 11.87 60 LEU B O 1
ATOM 1534 N N . LEU B 1 63 ? 4.946 26.625 -5.697 1.00 10.72 61 LEU B N 1
ATOM 1535 C CA . LEU B 1 63 ? 5.119 25.950 -6.986 1.00 11.05 61 LEU B CA 1
ATOM 1536 C C . LEU B 1 63 ? 5.733 24.568 -6.744 1.00 11.18 61 LEU B C 1
ATOM 1537 O O . LEU B 1 63 ? 5.969 24.185 -5.623 1.00 12.15 61 LEU B O 1
ATOM 1542 N N A SER B 1 64 ? 5.949 23.805 -7.799 0.79 11.66 62 SER B N 1
ATOM 1543 N N B SER B 1 64 ? 5.977 23.838 -7.824 0.21 11.41 62 SER B N 1
ATOM 1544 C CA A SER B 1 64 ? 6.356 22.419 -7.641 0.79 11.34 62 SER B CA 1
ATOM 1545 C CA B SER B 1 64 ? 6.428 22.453 -7.752 0.21 11.32 62 SER B CA 1
ATOM 1546 C C A SER B 1 64 ? 7.846 22.264 -7.350 0.79 11.12 62 SER B C 1
ATOM 1547 C C B SER B 1 64 ? 7.886 22.342 -7.295 0.21 11.01 62 SER B C 1
ATOM 1548 O O A SER B 1 64 ? 8.669 22.955 -7.938 0.79 11.59 62 SER B O 1
ATOM 1549 O O B SER B 1 64 ? 8.720 23.151 -7.699 0.21 11.13 62 SER B O 1
ATOM 1554 N N . PRO B 1 65 ? 8.206 21.342 -6.446 1.00 10.62 63 PRO B N 1
ATOM 1555 C CA . PRO B 1 65 ? 9.617 21.136 -6.129 1.00 11.04 63 PRO B CA 1
ATOM 1556 C C . PRO B 1 65 ? 10.336 20.408 -7.258 1.00 10.86 63 PRO B C 1
ATOM 1557 O O . PRO B 1 65 ? 9.727 19.731 -8.092 1.00 11.44 63 PRO B O 1
ATOM 1561 N N . SER B 1 66 ? 11.655 20.518 -7.268 1.00 10.92 64 SER B N 1
ATOM 1562 C CA . SER B 1 66 ? 12.447 19.879 -8.284 1.00 11.11 64 SER B CA 1
ATOM 1563 C C . SER B 1 66 ? 12.433 18.357 -8.158 1.00 11.49 64 SER B C 1
ATOM 1564 O O . SER B 1 66 ? 12.580 17.674 -9.156 1.00 13.85 64 SER B O 1
ATOM 1567 N N . SER B 1 67 ? 12.299 17.836 -6.944 1.00 10.63 65 SER B N 1
ATOM 1568 C CA . SER B 1 67 ? 12.210 16.402 -6.722 1.00 11.62 65 SER B CA 1
ATOM 1569 C C . SER B 1 67 ? 11.714 16.179 -5.321 1.00 11.10 65 SER B C 1
ATOM 1570 O O . SER B 1 67 ? 11.378 17.134 -4.628 1.00 10.87 65 SER B O 1
ATOM 1573 N N A SER B 1 68 ? 11.663 14.917 -4.903 0.69 11.41 66 SER B N 1
ATOM 1574 N N B SER B 1 68 ? 11.685 14.910 -4.920 0.31 11.20 66 SER B N 1
ATOM 1575 C CA A SER B 1 68 ? 11.282 14.558 -3.535 0.69 12.30 66 SER B CA 1
ATOM 1576 C CA B SER B 1 68 ? 11.264 14.510 -3.583 0.31 11.57 66 SER B CA 1
ATOM 1577 C C A SER B 1 68 ? 12.397 13.866 -2.759 0.69 10.60 66 SER B C 1
ATOM 1578 C C B SER B 1 68 ? 12.379 13.797 -2.811 0.31 10.39 66 SER B C 1
ATOM 1579 O O A SER B 1 68 ? 12.151 13.277 -1.716 0.69 9.57 66 SER B O 1
ATOM 1580 O O B SER B 1 68 ? 12.109 13.106 -1.833 0.31 10.15 66 SER B O 1
ATOM 1585 N N . VAL B 1 69 ? 13.630 13.979 -3.228 1.00 9.80 67 VAL B N 1
ATOM 1586 C CA . VAL B 1 69 ? 14.760 13.365 -2.521 1.00 9.89 67 VAL B CA 1
ATOM 1587 C C . VAL B 1 69 ? 15.845 14.398 -2.257 1.00 9.47 67 VAL B C 1
ATOM 1588 O O . VAL B 1 69 ? 16.302 15.080 -3.196 1.00 10.42 67 VAL B O 1
ATOM 1592 N N . VAL B 1 70 ? 16.229 14.531 -0.986 1.00 8.89 68 VAL B N 1
ATOM 1593 C CA . VAL B 1 70 ? 17.392 15.345 -0.644 1.00 8.99 68 VAL B CA 1
ATOM 1594 C C . VAL B 1 70 ? 18.547 14.352 -0.476 1.00 8.76 68 VAL B C 1
ATOM 1595 O O . VAL B 1 70 ? 18.592 13.597 0.492 1.00 9.74 68 VAL B O 1
ATOM 1599 N N . PRO B 1 71 ? 19.500 14.312 -1.434 1.00 9.98 69 PRO B N 1
ATOM 1600 C CA . PRO B 1 71 ? 20.502 13.244 -1.390 1.00 10.80 69 PRO B CA 1
ATOM 1601 C C . PRO B 1 71 ? 21.517 13.410 -0.256 1.00 9.51 69 PRO B C 1
ATOM 1602 O O . PRO B 1 71 ? 21.831 14.523 0.190 1.00 9.79 69 PRO B O 1
ATOM 1606 N N . ALA B 1 72 ? 22.038 12.275 0.202 1.00 9.98 70 ALA B N 1
ATOM 1607 C CA . ALA B 1 72 ? 23.046 12.227 1.242 1.00 10.49 70 ALA B CA 1
ATOM 1608 C C . ALA B 1 72 ? 24.280 13.032 0.902 1.00 10.69 70 ALA B C 1
ATOM 1609 O O . ALA B 1 72 ? 24.646 13.194 -0.279 1.00 11.36 70 ALA B O 1
ATOM 1611 N N . PHE B 1 73 ? 24.947 13.505 1.944 1.00 10.19 71 PHE B N 1
ATOM 1612 C CA . PHE B 1 73 ? 26.282 14.104 1.816 1.00 11.11 71 PHE B CA 1
ATOM 1613 C C . PHE B 1 73 ? 26.353 15.225 0.781 1.00 10.79 71 PHE B C 1
ATOM 1614 O O . PHE B 1 73 ? 27.330 15.333 0.030 1.00 11.52 71 PHE B O 1
ATOM 1622 N N . ASN B 1 74 ? 25.326 16.062 0.747 1.00 11.14 72 ASN B N 1
ATOM 1623 C CA . ASN B 1 74 ? 25.379 17.291 -0.032 1.00 11.26 72 ASN B CA 1
ATOM 1624 C C . ASN B 1 74 ? 25.680 17.081 -1.508 1.00 12.04 72 ASN B C 1
ATOM 1625 O O . ASN B 1 74 ? 26.315 17.933 -2.126 1.00 14.02 72 ASN B O 1
ATOM 1630 N N . THR B 1 75 ? 25.194 15.996 -2.105 1.00 12.65 73 THR B N 1
ATOM 1631 C CA . THR B 1 75 ? 25.495 15.740 -3.502 1.00 15.10 73 THR B CA 1
ATOM 1632 C C . THR B 1 75 ? 24.467 16.382 -4.432 1.00 16.04 73 THR B C 1
ATOM 1633 O O . THR B 1 75 ? 24.610 16.296 -5.650 1.00 19.12 73 THR B O 1
ATOM 1637 N N . GLY B 1 76 ? 23.455 17.039 -3.860 1.00 15.10 74 GLY B N 1
ATOM 1638 C CA . GLY B 1 76 ? 22.403 17.670 -4.634 1.00 14.63 74 GLY B CA 1
ATOM 1639 C C . GLY B 1 76 ? 21.429 18.363 -3.699 1.00 12.13 74 GLY B C 1
ATOM 1640 O O . GLY B 1 76 ? 21.497 18.228 -2.481 1.00 12.20 74 GLY B O 1
ATOM 1641 N N . THR B 1 77 ? 20.504 19.114 -4.267 1.00 12.09 75 THR B N 1
ATOM 1642 C CA . THR B 1 77 ? 19.513 19.817 -3.480 1.00 11.24 75 THR B CA 1
ATOM 1643 C C . THR B 1 77 ? 18.130 19.570 -4.035 1.00 10.26 75 THR B C 1
ATOM 1644 O O . THR B 1 77 ? 17.954 19.036 -5.135 1.00 12.39 75 THR B O 1
ATOM 1648 N N . ILE B 1 78 ? 17.134 19.982 -3.264 1.00 9.47 76 ILE B N 1
ATOM 1649 C CA . ILE B 1 78 ? 15.787 20.238 -3.757 1.00 9.30 76 ILE B CA 1
ATOM 1650 C C . ILE B 1 78 ? 15.588 21.740 -3.795 1.00 9.38 76 ILE B C 1
ATOM 1651 O O . ILE B 1 78 ? 15.910 22.439 -2.836 1.00 10.22 76 ILE B O 1
ATOM 1656 N N A THR B 1 79 ? 15.102 22.249 -4.926 0.69 9.77 77 THR B N 1
ATOM 1657 N N B THR B 1 79 ? 14.993 22.192 -4.899 0.31 9.68 77 THR B N 1
ATOM 1658 C CA A THR B 1 79 ? 14.677 23.638 -4.996 0.69 9.81 77 THR B CA 1
ATOM 1659 C CA B THR B 1 79 ? 14.690 23.593 -5.155 0.31 10.11 77 THR B CA 1
ATOM 1660 C C A THR B 1 79 ? 13.172 23.706 -5.188 0.69 9.92 77 THR B C 1
ATOM 1661 C C B THR B 1 79 ? 13.174 23.755 -5.314 0.31 10.34 77 THR B C 1
ATOM 1662 O O A THR B 1 79 ? 12.554 22.802 -5.751 0.69 10.26 77 THR B O 1
ATOM 1663 O O B THR B 1 79 ? 12.529 22.927 -5.955 0.31 10.70 77 THR B O 1
ATOM 1670 N N . GLN B 1 80 ? 12.604 24.817 -4.747 1.00 9.76 78 GLN B N 1
ATOM 1671 C CA . GLN B 1 80 ? 11.166 25.033 -4.843 1.00 8.94 78 GLN B CA 1
ATOM 1672 C C . GLN B 1 80 ? 10.893 26.517 -4.685 1.00 9.56 78 GLN B C 1
ATOM 1673 O O . GLN B 1 80 ? 11.492 27.171 -3.835 1.00 10.74 78 GLN B O 1
ATOM 1679 N N . VAL B 1 81 ? 9.987 27.032 -5.505 1.00 9.24 79 VAL B N 1
ATOM 1680 C CA . VAL B 1 81 ? 9.642 28.445 -5.495 1.00 9.90 79 VAL B CA 1
ATOM 1681 C C . VAL B 1 81 ? 8.357 28.699 -4.725 1.00 9.90 79 VAL B C 1
ATOM 1682 O O . VAL B 1 81 ? 7.387 27.951 -4.838 1.00 10.89 79 VAL B O 1
ATOM 1686 N N . ILE B 1 82 ? 8.385 29.768 -3.932 1.00 10.29 80 ILE B N 1
ATOM 1687 C CA . ILE B 1 82 ? 7.235 30.302 -3.207 1.00 11.35 80 ILE B CA 1
ATOM 1688 C C . ILE B 1 82 ? 7.039 31.746 -3.623 1.00 12.14 80 ILE B C 1
ATOM 1689 O O . ILE B 1 82 ? 7.985 32.532 -3.625 1.00 14.89 80 ILE B O 1
ATOM 1694 N N . LYS B 1 83 ? 5.819 32.095 -3.988 1.00 12.66 81 LYS B N 1
ATOM 1695 C CA . LYS B 1 83 ? 5.465 33.486 -4.285 1.00 14.07 81 LYS B CA 1
ATOM 1696 C C . LYS B 1 83 ? 4.647 34.040 -3.122 1.00 13.59 81 LYS B C 1
ATOM 1697 O O . LYS B 1 83 ? 3.641 33.448 -2.726 1.00 15.09 81 LYS B O 1
ATOM 1703 N N . VAL B 1 84 ? 5.073 35.166 -2.559 1.00 12.82 82 VAL B N 1
ATOM 1704 C CA . VAL B 1 84 ? 4.395 35.750 -1.411 1.00 12.51 82 VAL B CA 1
ATOM 1705 C C . VAL B 1 84 ? 3.890 37.136 -1.766 1.00 12.10 82 VAL B C 1
ATOM 1706 O O . VAL B 1 84 ? 4.642 37.975 -2.259 1.00 14.09 82 VAL B O 1
ATOM 1710 N N . LEU B 1 85 ? 2.596 37.352 -1.538 1.00 11.36 83 LEU B N 1
ATOM 1711 C CA . LEU B 1 85 ? 1.943 38.645 -1.743 1.00 12.40 83 LEU B CA 1
ATOM 1712 C C . LEU B 1 85 ? 1.762 39.334 -0.391 1.00 11.59 83 LEU B C 1
ATOM 1713 O O . LEU B 1 85 ? 1.300 38.714 0.578 1.00 12.39 83 LEU B O 1
ATOM 1718 N N A ASN B 1 86 ? 2.078 40.622 -0.354 0.86 10.90 84 ASN B N 1
ATOM 1719 N N B ASN B 1 86 ? 2.142 40.602 -0.296 0.14 11.86 84 ASN B N 1
ATOM 1720 C CA A ASN B 1 86 ? 2.136 41.400 0.881 0.86 10.81 84 ASN B CA 1
ATOM 1721 C CA B ASN B 1 86 ? 2.040 41.320 0.973 0.14 12.02 84 ASN B CA 1
ATOM 1722 C C A ASN B 1 86 ? 1.411 42.750 0.694 0.86 11.29 84 ASN B C 1
ATOM 1723 C C B ASN B 1 86 ? 1.400 42.695 0.803 0.14 12.17 84 ASN B C 1
ATOM 1724 O O A ASN B 1 86 ? 2.035 43.798 0.629 0.86 13.12 84 ASN B O 1
ATOM 1725 O O B ASN B 1 86 ? 2.079 43.717 0.870 0.14 12.69 84 ASN B O 1
ATOM 1734 N N . PRO B 1 87 ? 0.076 42.723 0.607 1.00 11.84 85 PRO B N 1
ATOM 1735 C CA . PRO B 1 87 ? -0.645 43.949 0.248 1.00 13.93 85 PRO B CA 1
ATOM 1736 C C . PRO B 1 87 ? -0.518 45.098 1.246 1.00 13.65 85 PRO B C 1
ATOM 1737 O O . PRO B 1 87 ? -0.637 46.271 0.858 1.00 17.28 85 PRO B O 1
ATOM 1741 N N . GLN B 1 88 ? -0.295 44.760 2.513 1.00 11.09 86 GLN B N 1
ATOM 1742 C CA . GLN B 1 88 ? -0.253 45.734 3.596 1.00 12.68 86 GLN B CA 1
ATOM 1743 C C . GLN B 1 88 ? 1.171 46.176 3.910 1.00 13.55 86 GLN B C 1
ATOM 1744 O O . GLN B 1 88 ? 1.380 46.983 4.809 1.00 16.11 86 GLN B O 1
ATOM 1750 N N . LYS B 1 89 ? 2.149 45.645 3.172 1.00 13.29 87 LYS B N 1
ATOM 1751 C CA . LYS B 1 89 ? 3.544 46.049 3.311 1.00 15.09 87 LYS B CA 1
ATOM 1752 C C . LYS B 1 89 ? 4.042 45.868 4.741 1.00 15.12 87 LYS B C 1
ATOM 1753 O O . LYS B 1 89 ? 4.641 46.752 5.339 1.00 17.89 87 LYS B O 1
ATOM 1759 N N A GLN B 1 90 ? 3.777 44.685 5.276 0.48 14.57 88 GLN B N 1
ATOM 1760 N N B GLN B 1 90 ? 3.798 44.670 5.255 0.52 14.28 88 GLN B N 1
ATOM 1761 C CA A GLN B 1 90 ? 4.210 44.333 6.620 0.48 15.07 88 GLN B CA 1
ATOM 1762 C CA B GLN B 1 90 ? 4.202 44.306 6.605 0.52 14.63 88 GLN B CA 1
ATOM 1763 C C A GLN B 1 90 ? 5.545 43.594 6.535 0.48 14.57 88 GLN B C 1
ATOM 1764 C C B GLN B 1 90 ? 5.470 43.439 6.567 0.52 13.75 88 GLN B C 1
ATOM 1765 O O A GLN B 1 90 ? 5.984 43.198 5.456 0.48 14.94 88 GLN B O 1
ATOM 1766 O O B GLN B 1 90 ? 5.798 42.800 5.558 0.52 12.40 88 GLN B O 1
ATOM 1777 N N . GLN B 1 91 ? 6.189 43.397 7.675 1.00 13.90 89 GLN B N 1
ATOM 1778 C CA . GLN B 1 91 ? 7.404 42.613 7.718 1.00 12.68 89 GLN B CA 1
ATOM 1779 C C . GLN B 1 91 ? 7.062 41.143 7.447 1.00 12.01 89 GLN B C 1
ATOM 1780 O O . GLN B 1 91 ? 6.195 40.590 8.095 1.00 13.00 89 GLN B O 1
ATOM 1786 N N A LEU B 1 92 ? 7.752 40.491 6.498 0.67 11.31 90 LEU B N 1
ATOM 1787 N N B LEU B 1 92 ? 7.795 40.513 6.542 0.33 12.34 90 LEU B N 1
ATOM 1788 C CA A LEU B 1 92 ? 7.448 39.103 6.162 0.67 11.75 90 LEU B CA 1
ATOM 1789 C CA B LEU B 1 92 ? 7.536 39.143 6.145 0.33 12.83 90 LEU B CA 1
ATOM 1790 C C A LEU B 1 92 ? 7.667 38.225 7.368 0.67 13.39 90 LEU B C 1
ATOM 1791 C C B LEU B 1 92 ? 7.757 38.137 7.295 0.33 14.19 90 LEU B C 1
ATOM 1792 O O A LEU B 1 92 ? 8.601 38.435 8.137 0.67 14.49 90 LEU B O 1
ATOM 1793 O O B LEU B 1 92 ? 8.772 38.196 7.990 0.33 15.14 90 LEU B O 1
ATOM 1802 N N . ARG B 1 93 ? 6.787 37.232 7.483 1.00 14.80 91 ARG B N 1
ATOM 1803 C CA . ARG B 1 93 ? 6.805 36.206 8.524 1.00 16.90 91 ARG B CA 1
ATOM 1804 C C . ARG B 1 93 ? 6.299 34.930 7.854 1.00 14.18 91 ARG B C 1
ATOM 1805 O O . ARG B 1 93 ? 5.458 35.015 6.962 1.00 15.13 91 ARG B O 1
ATOM 1813 N N . MET B 1 94 ? 6.794 33.770 8.274 1.00 12.33 92 MET B N 1
ATOM 1814 C CA . MET B 1 94 ? 6.397 32.523 7.657 1.00 12.20 92 MET B CA 1
ATOM 1815 C C . MET B 1 94 ? 6.611 31.393 8.649 1.00 12.36 92 MET B C 1
ATOM 1816 O O . MET B 1 94 ? 7.541 31.443 9.447 1.00 14.46 92 MET B O 1
ATOM 1821 N N . ARG B 1 95 ? 5.774 30.364 8.559 1.00 11.90 93 ARG B N 1
ATOM 1822 C CA . ARG B 1 95 ? 6.001 29.106 9.254 1.00 13.02 93 ARG B CA 1
ATOM 1823 C C . ARG B 1 95 ? 6.226 28.055 8.181 1.00 11.63 93 ARG B C 1
ATOM 1824 O O . ARG B 1 95 ? 5.521 28.043 7.150 1.00 14.04 93 ARG B O 1
ATOM 1832 N N . ILE B 1 96 ? 7.189 27.174 8.431 1.00 10.80 94 ILE B N 1
ATOM 1833 C CA . ILE B 1 96 ? 7.440 26.095 7.503 1.00 9.55 94 ILE B CA 1
ATOM 1834 C C . ILE B 1 96 ? 7.337 24.751 8.206 1.00 9.50 94 ILE B C 1
ATOM 1835 O O . ILE B 1 96 ? 7.549 24.643 9.415 1.00 10.41 94 ILE B O 1
ATOM 1840 N N . LYS B 1 97 ? 7.020 23.731 7.433 1.00 9.35 95 LYS B N 1
ATOM 1841 C CA . LYS B 1 97 ? 6.943 22.366 7.932 1.00 9.08 95 LYS B CA 1
ATOM 1842 C C . LYS B 1 97 ? 7.618 21.475 6.901 1.00 9.30 95 LYS B C 1
ATOM 1843 O O . LYS B 1 97 ? 7.340 21.571 5.704 1.00 10.37 95 LYS B O 1
ATOM 1849 N N . LEU B 1 98 ? 8.517 20.633 7.389 1.00 8.78 96 LEU B N 1
ATOM 1850 C CA . LEU B 1 98 ? 9.270 19.699 6.577 1.00 9.62 96 LEU B CA 1
ATOM 1851 C C . LEU B 1 98 ? 8.903 18.289 6.992 1.00 9.04 96 LEU B C 1
ATOM 1852 O O . LEU B 1 98 ? 8.845 17.997 8.175 1.00 10.12 96 LEU B O 1
ATOM 1857 N N . THR B 1 99 ? 8.671 17.400 6.034 1.00 8.95 97 THR B N 1
ATOM 1858 C CA . THR B 1 99 ? 8.476 15.993 6.354 1.00 9.25 97 THR B CA 1
ATOM 1859 C C . THR B 1 99 ? 9.292 15.152 5.393 1.00 8.76 97 THR B C 1
ATOM 1860 O O . THR B 1 99 ? 9.472 15.519 4.230 1.00 9.46 97 THR B O 1
ATOM 1864 N N . PHE B 1 100 ? 9.770 14.008 5.855 1.00 8.23 98 PHE B N 1
ATOM 1865 C CA . PHE B 1 100 ? 10.564 13.125 5.036 1.00 7.94 98 PHE B CA 1
ATOM 1866 C C . PHE B 1 100 ? 10.724 11.789 5.727 1.00 8.05 98 PHE B C 1
ATOM 1867 O O . PHE B 1 100 ? 10.461 11.648 6.921 1.00 8.79 98 PHE B O 1
ATOM 1875 N N . ASN B 1 101 ? 11.148 10.819 4.930 1.00 8.25 99 ASN B N 1
ATOM 1876 C CA . ASN B 1 101 ? 11.544 9.521 5.400 1.00 8.05 99 ASN B CA 1
ATOM 1877 C C . ASN B 1 101 ? 13.051 9.426 5.424 1.00 8.51 99 ASN B C 1
ATOM 1878 O O . ASN B 1 101 ? 13.746 9.959 4.563 1.00 9.27 99 ASN B O 1
ATOM 1883 N N . TRP B 1 102 ? 13.583 8.732 6.421 1.00 9.12 100 TRP B N 1
ATOM 1884 C CA . TRP B 1 102 ? 15.036 8.573 6.537 1.00 9.50 100 TRP B CA 1
ATOM 1885 C C . TRP B 1 102 ? 15.314 7.244 7.218 1.00 8.89 100 TRP B C 1
ATOM 1886 O O . TRP B 1 102 ? 14.933 7.056 8.369 1.00 8.76 100 TRP B O 1
ATOM 1897 N N . ASN B 1 103 ? 15.908 6.303 6.493 1.00 9.52 101 ASN B N 1
ATOM 1898 C CA . ASN B 1 103 ? 16.369 5.032 7.055 1.00 10.07 101 ASN B CA 1
ATOM 1899 C C . ASN B 1 103 ? 15.286 4.275 7.840 1.00 9.88 101 ASN B C 1
ATOM 1900 O O . ASN B 1 103 ? 15.591 3.679 8.877 1.00 11.35 101 ASN B O 1
ATOM 1905 N N . GLY B 1 104 ? 14.036 4.285 7.374 1.00 10.16 102 GLY B N 1
ATOM 1906 C CA . GLY B 1 104 ? 12.971 3.565 8.052 1.00 10.72 102 GLY B CA 1
ATOM 1907 C C . GLY B 1 104 ? 12.194 4.391 9.063 1.00 10.56 102 GLY B C 1
ATOM 1908 O O . GLY B 1 104 ? 11.195 3.915 9.595 1.00 12.03 102 GLY B O 1
ATOM 1909 N N . TYR B 1 105 ? 12.658 5.625 9.295 1.00 9.11 103 TYR B N 1
ATOM 1910 C CA . TYR B 1 105 ? 12.030 6.564 10.220 1.00 9.16 103 TYR B CA 1
ATOM 1911 C C . TYR B 1 105 ? 11.196 7.552 9.414 1.00 8.97 103 TYR B C 1
ATOM 1912 O O . TYR B 1 105 ? 11.508 7.832 8.259 1.00 10.14 103 TYR B O 1
ATOM 1921 N N A LYS B 1 106 ? 10.131 8.067 10.018 0.59 8.74 104 LYS B N 1
ATOM 1922 N N B LYS B 1 106 ? 10.153 8.087 10.038 0.41 8.74 104 LYS B N 1
ATOM 1923 C CA A LYS B 1 106 ? 9.359 9.162 9.455 0.59 9.08 104 LYS B CA 1
ATOM 1924 C CA B LYS B 1 106 ? 9.347 9.156 9.469 0.41 9.08 104 LYS B CA 1
ATOM 1925 C C A LYS B 1 106 ? 9.616 10.360 10.335 0.59 8.95 104 LYS B C 1
ATOM 1926 C C B LYS B 1 106 ? 9.518 10.391 10.331 0.41 8.95 104 LYS B C 1
ATOM 1927 O O A LYS B 1 106 ? 9.510 10.247 11.538 0.59 11.77 104 LYS B O 1
ATOM 1928 O O B LYS B 1 106 ? 9.226 10.344 11.513 0.41 11.77 104 LYS B O 1
ATOM 1939 N N . VAL B 1 107 ? 9.983 11.485 9.741 1.00 8.54 105 VAL B N 1
ATOM 1940 C CA . VAL B 1 107 ? 10.376 12.671 10.470 1.00 9.00 105 VAL B CA 1
ATOM 1941 C C . VAL B 1 107 ? 9.576 13.882 10.004 1.00 8.68 105 VAL B C 1
ATOM 1942 O O . VAL B 1 107 ? 9.331 14.049 8.809 1.00 9.20 105 VAL B O 1
ATOM 1946 N N . GLN B 1 108 ? 9.139 14.700 10.964 1.00 9.43 106 GLN B N 1
ATOM 1947 C CA . GLN B 1 108 ? 8.460 15.967 10.695 1.00 10.19 106 GLN B CA 1
ATOM 1948 C C . GLN B 1 108 ? 9.111 17.060 11.535 1.00 9.28 106 GLN B C 1
ATOM 1949 O O . GLN B 1 108 ? 9.507 16.815 12.660 1.00 10.68 106 GLN B O 1
ATOM 1955 N N . SER B 1 109 ? 9.186 18.284 11.025 1.00 9.24 107 SER B N 1
ATOM 1956 C CA . SER B 1 109 ? 9.688 19.397 11.800 1.00 9.44 107 SER B CA 1
ATOM 1957 C C . SER B 1 109 ? 9.018 20.684 11.361 1.00 9.66 107 SER B C 1
ATOM 1958 O O . SER B 1 109 ? 8.744 20.877 10.174 1.00 11.40 107 SER B O 1
ATOM 1961 N N . GLU B 1 110 ? 8.723 21.549 12.325 1.00 9.40 108 GLU B N 1
ATOM 1962 C CA . GLU B 1 110 ? 8.133 22.842 12.040 1.00 10.28 108 GLU B CA 1
ATOM 1963 C C . GLU B 1 110 ? 8.969 23.951 12.626 1.00 10.25 108 GLU B C 1
ATOM 1964 O O . GLU B 1 110 ? 9.498 23.817 13.718 1.00 11.92 108 GLU B O 1
ATOM 1970 N N . ALA B 1 111 ? 9.034 25.067 11.918 1.00 11.04 109 ALA B N 1
ATOM 1971 C CA . ALA B 1 111 ? 9.889 26.182 12.305 1.00 12.03 109 ALA B CA 1
ATOM 1972 C C . ALA B 1 111 ? 9.238 27.489 11.906 1.00 11.77 109 ALA B C 1
ATOM 1973 O O . ALA B 1 111 ? 8.572 27.582 10.876 1.00 13.44 109 ALA B O 1
ATOM 1975 N N . GLU B 1 112 ? 9.469 28.520 12.688 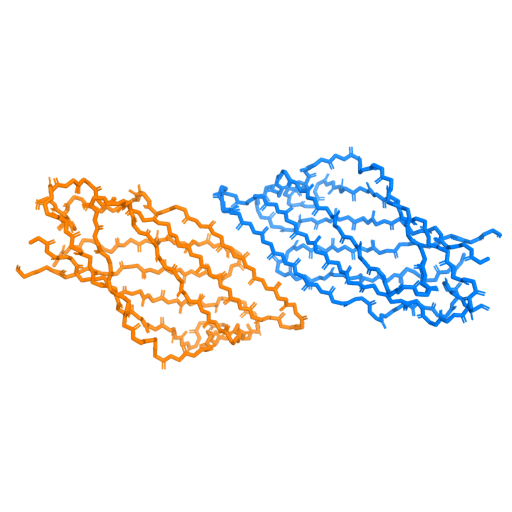1.00 13.84 110 GLU B N 1
ATOM 1976 C CA . GLU B 1 112 ? 9.117 29.880 12.287 1.00 15.53 110 GLU B CA 1
ATOM 1977 C C . GLU B 1 112 ? 10.320 30.497 11.599 1.00 13.46 110 GLU B C 1
ATOM 1978 O O . GLU B 1 112 ? 11.456 30.281 12.030 1.00 14.75 110 GLU B O 1
ATOM 1984 N N . VAL B 1 113 ? 10.080 31.225 10.511 1.00 12.00 111 VAL B N 1
ATOM 1985 C CA . VAL B 1 113 ? 11.148 31.912 9.807 1.00 11.19 111 VAL B CA 1
ATOM 1986 C C . VAL B 1 113 ? 10.916 33.381 10.093 1.00 14.03 111 VAL B C 1
ATOM 1987 O O . VAL B 1 113 ? 9.942 33.960 9.633 1.00 16.06 111 VAL B O 1
ATOM 1991 N N A ASN B 1 114 ? 11.819 33.984 10.841 0.60 15.47 112 ASN B N 1
ATOM 1992 N N B ASN B 1 114 ? 11.802 33.959 10.907 0.40 15.47 112 ASN B N 1
ATOM 1993 C CA A ASN B 1 114 ? 11.602 35.355 11.275 0.60 17.69 112 ASN B CA 1
ATOM 1994 C CA B ASN B 1 114 ? 11.698 35.357 11.368 0.40 16.90 112 ASN B CA 1
ATOM 1995 C C A ASN B 1 114 ? 12.631 36.310 10.659 0.60 15.13 112 ASN B C 1
ATOM 1996 C C B ASN B 1 114 ? 13.040 36.078 11.272 0.40 16.19 112 ASN B C 1
ATOM 1997 O O A ASN B 1 114 ? 12.379 37.507 10.587 0.60 14.85 112 ASN B O 1
ATOM 1998 O O B ASN B 1 114 ? 13.406 36.901 12.123 0.40 17.02 112 ASN B O 1
ATOM 2007 N N . ASN B 1 115 ? 13.773 35.752 10.220 1.00 13.51 113 ASN B N 1
ATOM 2008 C CA . ASN B 1 115 ? 14.997 36.483 9.881 1.00 13.44 113 ASN B CA 1
ATOM 2009 C C . ASN B 1 115 ? 15.002 36.985 8.445 1.00 12.81 113 ASN B C 1
ATOM 2010 O O . ASN B 1 115 ? 16.036 37.055 7.812 1.00 14.66 113 ASN B O 1
ATOM 2015 N N . PHE B 1 116 ? 13.843 37.380 7.932 1.00 11.99 114 PHE B N 1
ATOM 2016 C CA . PHE B 1 116 ? 13.775 37.967 6.603 1.00 11.75 114 PHE B CA 1
ATOM 2017 C C . PHE B 1 116 ? 14.501 39.305 6.620 1.00 11.96 114 PHE B C 1
ATOM 2018 O O . PHE B 1 116 ? 14.333 40.097 7.561 1.00 13.52 114 PHE B O 1
ATOM 2026 N N . PRO B 1 117 ? 15.285 39.583 5.567 1.00 11.30 115 PRO B N 1
ATOM 2027 C CA . PRO B 1 117 ? 16.008 40.856 5.519 1.00 12.47 115 PRO B CA 1
ATOM 2028 C C . PRO B 1 117 ? 15.096 41.977 5.045 1.00 12.04 115 PRO B C 1
ATOM 2029 O O . PRO B 1 117 ? 14.147 41.736 4.296 1.00 11.50 115 PRO B O 1
ATOM 2033 N N . PRO B 1 118 ? 15.371 43.224 5.446 1.00 12.47 116 PRO B N 1
ATOM 2034 C CA . PRO B 1 118 ? 14.452 44.292 5.033 1.00 13.50 116 PRO B CA 1
ATOM 2035 C C . PRO B 1 118 ? 14.264 44.398 3.529 1.00 13.94 116 PRO B C 1
ATOM 2036 O O . PRO B 1 118 ? 13.158 44.685 3.070 1.00 13.39 116 PRO B O 1
ATOM 2040 N N A GLN B 1 119 ? 15.313 44.174 2.749 0.42 13.59 117 GLN B N 1
ATOM 2041 N N B GLN B 1 119 ? 15.329 44.114 2.784 0.58 13.69 117 GLN B N 1
ATOM 2042 C CA A GLN B 1 119 ? 15.179 44.300 1.303 0.42 14.13 117 GLN B CA 1
ATOM 2043 C CA B GLN B 1 119 ? 15.319 44.196 1.327 0.58 14.85 117 GLN B CA 1
ATOM 2044 C C A GLN B 1 119 ? 14.195 43.272 0.731 0.42 13.93 117 GLN B C 1
ATOM 2045 C C B GLN B 1 119 ? 14.388 43.165 0.686 0.58 13.94 117 GLN B C 1
ATOM 2046 O O A GLN B 1 119 ? 13.682 43.457 -0.373 0.42 14.67 117 GLN B O 1
ATOM 2047 O O B GLN B 1 119 ? 14.113 43.239 -0.509 0.58 13.77 117 GLN B O 1
ATOM 2058 N N . SER B 1 120 ? 13.919 42.195 1.467 1.00 13.27 118 SER B N 1
ATOM 2059 C CA . SER B 1 120 ? 13.004 41.177 0.943 1.00 12.94 118 SER B CA 1
ATOM 2060 C C . SER B 1 120 ? 11.556 41.645 0.960 1.00 12.68 118 SER B C 1
ATOM 2061 O O . SER B 1 120 ? 10.711 41.010 0.343 1.00 15.49 118 SER B O 1
ATOM 2064 N N . TRP B 1 121 ? 11.255 42.771 1.615 1.00 13.29 119 TRP B N 1
ATOM 2065 C CA . TRP B 1 121 ? 9.852 43.203 1.728 1.00 13.98 119 TRP B CA 1
ATOM 2066 C C . TRP B 1 121 ? 9.628 44.721 1.737 1.00 14.65 119 TRP B C 1
ATOM 2067 O O . TRP B 1 121 ? 8.561 45.160 1.334 1.00 15.88 119 TRP B O 1
ATOM 2078 N N . GLN B 1 122 ? 10.563 45.522 2.230 1.00 14.40 120 GLN B N 1
ATOM 2079 C CA . GLN B 1 122 ? 10.249 46.914 2.440 1.00 15.08 120 GLN B CA 1
ATOM 2080 C C . GLN B 1 122 ? 10.324 47.752 1.177 1.00 15.93 120 GLN B C 1
ATOM 2081 O O . GLN B 1 122 ? 10.982 47.366 0.211 1.00 18.48 120 GLN B O 1
#

Foldseek 3Di:
DFDKDFQDDPDFKTKIWDWDDVLKIKIKIKIAGAAAAKFFQKDKDKDFPPQKDKDWDDKPHGIRGYRGPGIIITMMMMRHPPLDQGKMKMKMWTATPRDTDIDIDIGRPGDSVRRD/DFDKDFQDDPDFKTKIWDWDDPLKIKIKIKIAGAAAAKWFQKDKDKDFPPQKDKDWDDKPHGIHGYRGPGIIITMMMMRHPPQDDGKMKMKIWTDTPNDTDIDIDIGDPRDSVRGD

Secondary structure (DSSP, 8-state):
-PPPEEEEEETTEEEEEEEE---EEEEEEEEEE-SSS-BEEEEEEEE--TTSEEEE---S-S-B-GGGS--EEEEEEEE-TT-PPP-EEEEEEEEETTEEEEEEEEE----GGGT-/-PPPEEEEEETTEEEEEEEE---EEEEEEEEEE-SSS-BEEEEEEEE--TTSEEEE---S-S-B-GGGS--EEEEEEEE-TT-PPP-EEEEEEEEETTEEEEEEEEE----GGGT-

Nearest PDB structures (foldseek):
  3zy7-assembly1_B  TM=1.005E+00  e=4.229E-22  Mus musculus
  1gyu-assembly1_A  TM=9.872E-01  e=6.117E-20  Mus musculus
  1gyv-assembly1_A  TM=9.945E-01  e=1.162E-19  Mus musculus
  1iu1-assembly1_A  TM=9.874E-01  e=1.685E-18  Homo sapiens
  1gyw-assembly1_A  TM=9.767E-01  e=1.361E-18  Mus musculus

Solvent-accessible surface area: 11894 Å² total; per-residue (Å²): 221,33,69,56,18,54,9,7,73,5,42,21,4,82,0,41,0,58,8,120,83,166,67,66,6,44,0,47,0,76,0,22,0,66,10,94,62,62,1,50,89,8,66,9,88,23,59,32,35,195,48,16,120,46,100,63,66,99,62,73,53,56,54,0,32,15,132,89,104,28,54,2,54,13,39,0,80,1,65,6,83,103,100,71,103,3,101,2,106,3,79,0,32,12,50,8,100,68,27,89,14,30,3,19,6,97,2,88,80,9,14,81,102,0,38,139,227,35,65,58,18,54,8,8,73,8,46,22,5,82,0,46,0,55,17,127,99,163,86,66,6,39,0,40,0,43,0,23,0,68,13,99,70,62,2,54,87,8,66,8,87,20,58,29,35,210,54,12,118,42,101,64,67,98,62,73,53,54,56,0,29,17,130,87,110,27,72,2,52,11,42,0,83,1,65,8,82,106,155,57,99,4,107,4,82,1,77,0,29,12,50,10,93,75,29,105,10,24,2,12,5,94,1,97,83,12,15,90,102,0,40,158